Protein AF-A0A955HDQ2-F1 (afdb_monomer_lite)

Foldseek 3Di:
DDQWDWDWDDPDDVDIDTQATWAWLEKDWAWAQDPVLDIDIDIDTDTDGDRPDPDDDPDPRPPVVVVVNVVVVVVDDNQSSFFPPDDDDPDDDDPPPDPDDPVLSSVLNVVLVVLLVDDPLVNLVVVLVLVVLVPWPPWDADDPPDQLQFGIWTWHDDPPDDIAIETEHEEADPDEDELVVLVSQQVSDDDRHEAEYEYSAGYTSNNVCSQPPPPGRHYHYQYSSNVSVSCVVSVPDD

Secondary structure (DSSP, 8-state):
-PPP-EEEEEEETTEEEEEEEEEEEEEEEEEEE-TTS-EEEEEEEEEEEE---PPPP-S-THHHHHHHHHHHHHHS-GGGG-B--SS---SS----PPPPPHHHHHHHHHHHHHHTTS-HHHHHHHHHHHHHHTT-EEEEEPPSSSSTT--EEEEE--SSSPPEEEEEEEE--SSPBPHHHHHHHHHHPPTTEEEEEEESSPBBHHHHHHHT-TTS--EEEE-HHHHHHHHHHHT---

Structure (mmCIF, N/CA/C/O backbone):
data_AF-A0A955HDQ2-F1
#
_entry.id   AF-A0A955HDQ2-F1
#
loop_
_atom_site.group_PDB
_atom_site.id
_atom_site.type_symbol
_atom_site.label_atom_id
_atom_site.label_alt_id
_atom_site.label_comp_id
_atom_site.label_asym_id
_atom_site.label_entity_id
_atom_site.label_seq_id
_atom_site.pdbx_PDB_ins_code
_atom_site.Cartn_x
_atom_site.Cartn_y
_atom_site.Cartn_z
_atom_site.occupancy
_atom_site.B_iso_or_equiv
_atom_site.auth_seq_id
_atom_site.auth_comp_id
_atom_site.auth_asym_id
_atom_site.auth_atom_id
_atom_site.pdbx_PDB_model_num
ATOM 1 N N . LYS A 1 1 ? 27.353 6.265 -19.148 1.00 60.50 1 LYS A N 1
ATOM 2 C CA . LYS A 1 1 ? 26.266 6.429 -20.146 1.00 60.50 1 LYS A CA 1
ATOM 3 C C . LYS A 1 1 ? 25.105 5.557 -19.688 1.00 60.50 1 LYS A C 1
ATOM 5 O O . LYS A 1 1 ? 25.397 4.434 -19.292 1.00 60.50 1 LYS A O 1
ATOM 10 N N . PRO A 1 2 ? 23.861 6.061 -19.637 1.00 66.94 2 PRO A N 1
ATOM 11 C CA . PRO A 1 2 ? 22.721 5.228 -19.272 1.00 66.94 2 PRO A CA 1
ATOM 12 C C . PRO A 1 2 ? 22.580 4.107 -20.307 1.00 66.94 2 PRO A C 1
ATOM 14 O O . PRO A 1 2 ? 22.657 4.370 -21.507 1.00 66.94 2 PRO A O 1
ATOM 17 N N . VAL A 1 3 ? 22.447 2.865 -19.843 1.00 73.25 3 VAL A N 1
ATOM 18 C CA . VAL A 1 3 ? 22.248 1.705 -20.718 1.00 73.25 3 VAL A CA 1
ATOM 19 C C . VAL A 1 3 ? 20.741 1.527 -20.908 1.00 73.25 3 VAL A C 1
ATOM 21 O O . VAL A 1 3 ? 20.036 1.438 -19.900 1.00 73.25 3 VAL A O 1
ATOM 24 N N . PRO A 1 4 ? 20.224 1.502 -22.150 1.00 77.69 4 PRO A N 1
ATOM 25 C CA . PRO A 1 4 ? 18.815 1.219 -22.381 1.00 77.69 4 PRO A CA 1
ATOM 26 C C . PRO A 1 4 ? 18.468 -0.182 -21.892 1.00 77.69 4 PRO A C 1
ATOM 28 O O . PRO A 1 4 ? 19.108 -1.156 -22.284 1.00 77.69 4 PRO A O 1
ATOM 31 N N . ILE A 1 5 ? 17.417 -0.283 -21.083 1.00 86.25 5 ILE A N 1
ATOM 32 C CA . ILE A 1 5 ? 16.807 -1.561 -20.727 1.00 86.25 5 ILE A CA 1
ATOM 33 C C . ILE A 1 5 ? 15.507 -1.663 -21.523 1.00 86.25 5 ILE A C 1
ATOM 35 O O . ILE A 1 5 ? 14.644 -0.791 -21.435 1.00 86.25 5 ILE A O 1
ATOM 39 N N . LEU A 1 6 ? 15.387 -2.707 -22.339 1.00 86.94 6 LEU A N 1
ATOM 40 C CA . LEU A 1 6 ? 14.201 -2.977 -23.148 1.00 86.94 6 LEU A CA 1
ATOM 41 C C . LEU A 1 6 ? 13.325 -4.010 -22.445 1.00 86.94 6 LEU A C 1
ATOM 43 O O . LEU A 1 6 ? 13.815 -5.062 -22.033 1.00 86.94 6 LEU A O 1
ATOM 47 N N . GLY A 1 7 ? 12.033 -3.722 -22.334 1.00 90.12 7 GLY A N 1
ATOM 48 C CA . GLY A 1 7 ? 11.061 -4.641 -21.766 1.00 90.12 7 GLY A CA 1
ATOM 49 C C . GLY A 1 7 ? 10.424 -5.511 -22.841 1.00 90.12 7 GLY A C 1
ATOM 50 O O . GLY A 1 7 ? 9.952 -5.004 -23.863 1.00 90.12 7 GLY A O 1
ATOM 51 N N . PHE A 1 8 ? 10.338 -6.812 -22.571 1.00 91.94 8 PHE A N 1
ATOM 52 C CA . PHE A 1 8 ? 9.614 -7.768 -23.401 1.00 91.94 8 PHE A CA 1
ATOM 53 C C . PHE A 1 8 ? 8.740 -8.678 -22.538 1.00 91.94 8 PHE A C 1
ATOM 55 O O . PHE A 1 8 ? 9.196 -9.189 -21.516 1.00 91.94 8 PHE A O 1
ATOM 62 N N . LEU A 1 9 ? 7.503 -8.918 -22.971 1.00 92.12 9 LEU A N 1
ATOM 63 C CA . LEU A 1 9 ? 6.635 -9.955 -22.412 1.00 92.12 9 LEU A CA 1
ATOM 64 C C . LEU A 1 9 ? 6.623 -11.165 -23.342 1.00 92.12 9 LEU A C 1
ATOM 66 O O . LEU A 1 9 ? 6.505 -11.016 -24.556 1.00 92.12 9 LEU A O 1
ATOM 70 N N . LYS A 1 10 ? 6.742 -12.366 -22.775 1.00 93.25 10 LYS A N 1
ATOM 71 C CA . LYS A 1 10 ? 6.636 -13.617 -23.530 1.00 93.25 10 LYS A CA 1
ATOM 72 C C . LYS A 1 10 ? 5.160 -13.944 -23.758 1.00 93.25 10 LYS A C 1
ATOM 74 O O . LYS A 1 10 ? 4.440 -14.177 -22.794 1.00 93.25 10 LYS A O 1
ATOM 79 N N . GLU A 1 11 ? 4.734 -13.988 -25.016 1.00 93.81 11 GLU A N 1
ATOM 80 C CA . GLU A 1 11 ? 3.347 -14.309 -25.403 1.00 93.81 11 GLU A CA 1
ATOM 81 C C . GLU A 1 11 ? 3.198 -15.754 -25.901 1.00 93.81 11 GLU A C 1
ATOM 83 O O . GLU A 1 11 ? 2.101 -16.304 -25.913 1.00 93.81 11 GLU A O 1
ATOM 88 N N . GLY A 1 12 ? 4.307 -16.406 -26.255 1.00 90.31 12 GLY A N 1
ATOM 89 C CA . GLY A 1 12 ? 4.291 -17.773 -26.761 1.00 90.31 12 GLY A CA 1
ATOM 90 C C . GLY A 1 12 ? 5.683 -18.380 -26.887 1.00 90.31 12 GLY A C 1
ATOM 91 O O . GLY A 1 12 ? 6.673 -17.882 -26.337 1.00 90.31 12 GLY A O 1
ATOM 92 N N . VAL A 1 13 ? 5.775 -19.485 -27.625 1.00 92.81 13 VAL A N 1
ATOM 93 C CA . VAL A 1 13 ? 7.063 -20.094 -27.976 1.00 92.81 13 VAL A CA 1
ATOM 94 C C . VAL A 1 13 ? 7.782 -19.158 -28.944 1.00 92.81 13 VAL A C 1
ATOM 96 O O . VAL A 1 13 ? 7.290 -18.902 -30.037 1.00 92.81 13 VAL A O 1
ATOM 99 N N . ASN A 1 14 ? 8.933 -18.625 -28.530 1.00 91.19 14 ASN A N 1
ATOM 100 C CA . ASN A 1 14 ? 9.738 -17.664 -29.297 1.00 91.19 14 ASN A CA 1
ATOM 101 C C . ASN A 1 14 ? 8.991 -16.390 -29.744 1.00 91.19 14 ASN A C 1
ATOM 103 O O . ASN A 1 14 ? 9.443 -15.705 -30.657 1.00 91.19 14 ASN A O 1
ATOM 107 N N . GLN A 1 15 ? 7.876 -16.050 -29.094 1.00 92.69 15 GLN A N 1
ATOM 108 C CA . GLN A 1 15 ? 7.108 -14.837 -29.366 1.00 92.69 15 GLN A CA 1
ATOM 109 C C . GLN A 1 15 ? 7.212 -13.886 -28.179 1.00 92.69 15 GLN A C 1
ATOM 111 O O . GLN A 1 15 ? 6.886 -14.249 -27.044 1.00 92.69 15 GLN A O 1
ATOM 116 N N . TYR A 1 16 ? 7.676 -12.671 -28.464 1.00 92.25 16 TYR A N 1
ATOM 117 C CA . TYR A 1 16 ? 7.898 -11.628 -27.475 1.00 92.25 16 TYR A CA 1
ATOM 118 C C . TYR A 1 16 ? 7.278 -10.322 -27.948 1.00 92.25 16 TYR A C 1
ATOM 120 O O . TYR A 1 16 ? 7.556 -9.858 -29.054 1.00 92.25 16 TYR A O 1
ATOM 128 N N . LYS A 1 17 ? 6.484 -9.706 -27.080 1.00 90.75 17 LYS A N 1
ATOM 129 C CA . LYS A 1 17 ? 5.935 -8.375 -27.293 1.00 90.75 17 LYS A CA 1
ATOM 130 C C . LYS A 1 17 ? 6.823 -7.347 -26.623 1.00 90.75 17 LYS A C 1
ATOM 132 O O . LYS A 1 17 ? 7.047 -7.410 -25.415 1.00 90.75 17 LYS A O 1
ATOM 137 N N . PHE A 1 18 ? 7.312 -6.394 -27.407 1.00 89.75 18 PHE A N 1
ATOM 138 C CA . PHE A 1 18 ? 7.983 -5.222 -26.866 1.00 89.75 18 PHE A CA 1
ATOM 139 C C . PHE A 1 18 ? 6.977 -4.378 -26.078 1.00 89.75 18 PHE A C 1
ATOM 141 O O . PHE A 1 18 ? 5.918 -4.032 -26.601 1.00 89.75 18 PHE A O 1
ATOM 148 N N . ILE A 1 19 ? 7.303 -4.075 -24.823 1.00 90.50 19 ILE A N 1
ATOM 149 C CA . ILE A 1 19 ? 6.441 -3.278 -23.936 1.00 90.50 19 ILE A CA 1
ATOM 150 C C . ILE A 1 19 ? 6.958 -1.860 -23.704 1.00 90.50 19 ILE A C 1
ATOM 152 O O . ILE A 1 19 ? 6.215 -1.036 -23.184 1.00 90.50 19 ILE A O 1
ATOM 156 N N . GLY A 1 20 ? 8.200 -1.563 -24.091 1.00 88.56 20 GLY A N 1
ATOM 157 C CA . GLY A 1 20 ? 8.773 -0.229 -23.951 1.00 88.56 20 GLY A CA 1
ATOM 158 C C . GLY A 1 20 ? 10.177 -0.206 -23.357 1.00 88.56 20 GLY A C 1
ATOM 159 O O . GLY A 1 20 ? 10.811 -1.243 -23.136 1.00 88.56 20 GLY A O 1
ATOM 160 N N . PHE A 1 21 ? 10.660 1.004 -23.077 1.00 87.06 21 PHE A N 1
ATOM 161 C CA . PHE A 1 21 ? 11.879 1.221 -22.305 1.00 87.06 21 PHE A CA 1
ATOM 162 C C . PHE A 1 21 ? 11.578 1.088 -20.817 1.00 87.06 21 PHE A C 1
ATOM 164 O O . PHE A 1 21 ? 10.646 1.705 -20.303 1.00 87.06 21 PHE A O 1
ATOM 171 N N . LEU A 1 22 ? 12.401 0.305 -20.126 1.00 87.88 22 LEU A N 1
ATOM 172 C CA . LEU A 1 22 ? 12.365 0.168 -18.680 1.00 87.88 22 LEU A CA 1
ATOM 173 C C . LEU A 1 22 ? 13.312 1.203 -18.077 1.00 87.88 22 LEU A C 1
ATOM 175 O O . LEU A 1 22 ? 14.535 1.063 -18.130 1.00 87.88 22 LEU A O 1
ATOM 179 N N . PHE A 1 23 ? 12.748 2.257 -17.503 1.00 85.00 23 PHE A N 1
ATOM 180 C CA . PHE A 1 23 ? 13.516 3.217 -16.729 1.00 85.00 23 PHE A CA 1
ATOM 181 C C . PHE A 1 23 ? 13.595 2.723 -15.286 1.00 85.00 23 PHE A C 1
ATOM 183 O O . PHE A 1 23 ? 12.569 2.619 -14.616 1.00 85.00 23 PHE A O 1
ATOM 190 N N . LEU A 1 24 ? 14.797 2.392 -14.806 1.00 83.00 24 LEU A N 1
ATOM 191 C CA . LEU A 1 24 ? 14.989 1.956 -13.422 1.00 83.00 24 LEU A CA 1
ATOM 192 C C . LEU A 1 24 ? 14.637 3.110 -12.482 1.00 83.00 24 LEU A C 1
ATOM 194 O O . LEU A 1 24 ? 15.352 4.110 -12.443 1.00 83.00 24 LEU A O 1
ATOM 198 N N . LEU A 1 25 ? 13.550 2.957 -11.728 1.00 78.44 25 LEU A N 1
ATOM 199 C CA . LEU A 1 25 ? 13.189 3.905 -10.683 1.00 78.44 25 LEU A CA 1
ATOM 200 C C . LEU A 1 25 ? 14.089 3.681 -9.481 1.00 78.44 25 LEU A C 1
ATOM 202 O O . LEU A 1 25 ? 14.710 4.617 -9.000 1.00 78.44 25 LEU A O 1
ATOM 206 N N . ARG A 1 26 ? 14.192 2.436 -9.013 1.00 75.44 26 ARG A N 1
ATOM 207 C CA . ARG A 1 26 ? 14.940 2.096 -7.800 1.00 75.44 26 ARG A CA 1
ATOM 208 C C . ARG A 1 26 ? 15.274 0.624 -7.723 1.00 75.44 26 ARG A C 1
ATOM 210 O O . ARG A 1 26 ? 14.634 -0.213 -8.359 1.00 75.44 26 ARG A O 1
ATOM 217 N N . ASN A 1 27 ? 16.278 0.329 -6.913 1.00 79.00 27 ASN A N 1
ATOM 218 C CA . ASN A 1 27 ? 16.608 -1.019 -6.497 1.00 79.00 27 ASN A CA 1
ATOM 219 C C . ASN A 1 27 ? 16.907 -1.025 -5.003 1.00 79.00 27 ASN A C 1
ATOM 221 O O . ASN A 1 27 ? 17.441 -0.054 -4.469 1.00 79.00 27 ASN A O 1
ATOM 225 N N . TYR A 1 28 ? 16.524 -2.102 -4.343 1.00 73.19 28 TYR A N 1
ATOM 226 C CA . TYR A 1 28 ? 16.679 -2.267 -2.910 1.00 73.19 28 TYR A CA 1
ATOM 227 C C . TYR A 1 28 ? 16.751 -3.752 -2.593 1.00 73.19 28 TYR A C 1
ATOM 229 O O . TYR A 1 28 ? 16.289 -4.592 -3.371 1.00 73.19 28 TYR A O 1
ATOM 237 N N . GLN A 1 29 ? 17.377 -4.070 -1.468 1.00 73.38 29 GLN A N 1
ATOM 238 C CA . GLN A 1 29 ? 17.327 -5.426 -0.952 1.00 73.38 29 GLN A CA 1
ATOM 239 C C . GLN A 1 29 ? 15.999 -5.627 -0.231 1.00 73.38 29 GLN A C 1
ATOM 241 O O . GLN A 1 29 ? 15.493 -4.710 0.399 1.00 73.38 29 GLN A O 1
ATOM 246 N N . ASP A 1 30 ? 15.432 -6.814 -0.340 1.00 76.94 30 ASP A N 1
ATOM 247 C CA . ASP A 1 30 ? 14.301 -7.257 0.469 1.00 76.94 30 ASP A CA 1
ATOM 248 C C . ASP A 1 30 ? 14.541 -8.720 0.844 1.00 76.94 30 ASP A C 1
ATOM 250 O O . ASP A 1 30 ? 15.419 -9.383 0.277 1.00 76.94 30 ASP A O 1
ATOM 254 N N . TYR A 1 31 ? 13.786 -9.234 1.802 1.00 81.69 31 TYR A N 1
ATOM 255 C CA . TYR A 1 31 ? 13.817 -10.645 2.140 1.00 81.69 31 TYR A CA 1
ATOM 256 C C . TYR A 1 31 ? 12.639 -11.366 1.504 1.00 81.69 31 TYR A C 1
ATOM 258 O O . TYR A 1 31 ? 11.526 -10.859 1.462 1.00 81.69 31 TYR A O 1
ATOM 266 N N . GLN A 1 32 ? 12.885 -12.572 1.001 1.00 82.44 32 GLN A N 1
ATOM 267 C CA . GLN A 1 32 ? 11.838 -13.450 0.493 1.00 82.44 32 GLN A CA 1
ATOM 268 C C . GLN A 1 32 ? 12.067 -14.881 0.961 1.00 82.44 32 GLN A C 1
ATOM 270 O O . GLN A 1 32 ? 13.203 -15.318 1.161 1.00 82.44 32 GLN A O 1
ATOM 275 N N . LEU A 1 33 ? 10.968 -15.619 1.111 1.00 84.31 33 LEU A N 1
ATOM 276 C CA . LEU A 1 33 ? 11.006 -17.056 1.357 1.00 84.31 33 LEU A CA 1
ATOM 277 C C . LEU A 1 33 ? 11.223 -17.798 0.038 1.00 84.31 33 LEU A C 1
ATOM 279 O O . LEU A 1 33 ? 10.474 -17.602 -0.922 1.00 84.31 33 LEU A O 1
ATOM 283 N N . ASP A 1 34 ? 12.219 -18.678 0.001 1.00 85.06 34 ASP A N 1
ATOM 284 C CA . ASP A 1 34 ? 12.403 -19.595 -1.120 1.00 85.06 34 ASP A CA 1
ATOM 285 C C . ASP A 1 34 ? 11.354 -20.729 -1.123 1.00 85.06 34 ASP A C 1
ATOM 287 O O . ASP A 1 34 ? 10.488 -20.830 -0.248 1.00 85.06 34 ASP A O 1
ATOM 291 N N . ASN A 1 35 ? 11.427 -21.617 -2.120 1.00 84.25 35 ASN A N 1
ATOM 292 C CA . ASN A 1 35 ? 10.511 -22.759 -2.240 1.00 84.25 35 ASN A CA 1
ATOM 293 C 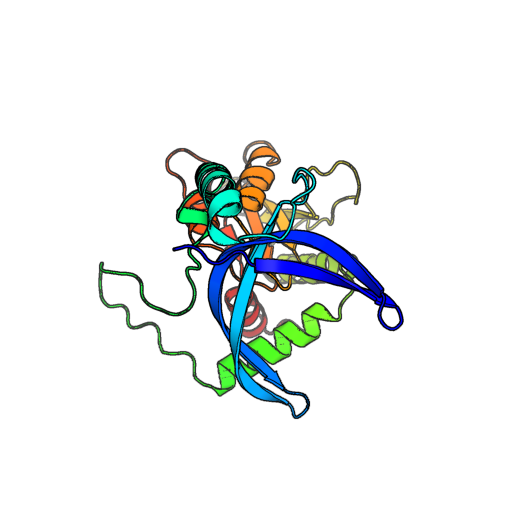C . ASN A 1 35 ? 10.594 -23.743 -1.057 1.00 84.25 35 ASN A C 1
ATOM 295 O O . ASN A 1 35 ? 9.699 -24.566 -0.895 1.00 84.25 35 ASN A O 1
ATOM 299 N N . GLN A 1 36 ? 11.658 -23.677 -0.254 1.00 85.88 36 GLN A N 1
ATOM 300 C CA . GLN A 1 36 ? 11.886 -24.510 0.926 1.00 85.88 36 GLN A CA 1
ATOM 301 C C . GLN A 1 36 ? 11.521 -23.774 2.230 1.00 85.88 36 GLN A C 1
ATOM 303 O O . GLN A 1 36 ? 11.600 -24.367 3.302 1.00 85.88 36 GLN A O 1
ATOM 308 N N . GLY A 1 37 ? 11.098 -22.505 2.156 1.00 81.31 37 GLY A N 1
ATOM 309 C CA . GLY A 1 37 ? 10.746 -21.686 3.317 1.00 81.31 37 GLY A CA 1
ATOM 310 C C . GLY A 1 37 ? 11.946 -21.068 4.043 1.00 81.31 37 GLY A C 1
ATOM 311 O O . GLY A 1 37 ? 11.796 -20.611 5.179 1.00 81.31 37 GLY A O 1
ATOM 312 N N . ASN A 1 38 ? 13.126 -21.048 3.418 1.00 84.94 38 ASN A N 1
ATOM 313 C CA . ASN A 1 38 ? 14.305 -20.377 3.959 1.00 84.94 38 ASN A CA 1
ATOM 314 C C . ASN A 1 38 ? 14.331 -18.909 3.530 1.00 84.94 38 ASN A C 1
ATOM 316 O O . ASN A 1 38 ? 13.952 -18.572 2.404 1.00 84.94 38 ASN A O 1
ATOM 320 N N . LEU A 1 39 ? 14.800 -18.043 4.429 1.00 81.94 39 LEU A N 1
ATOM 321 C CA . LEU A 1 39 ? 14.917 -16.615 4.173 1.00 81.94 39 LEU A CA 1
ATOM 322 C C . LEU A 1 39 ? 16.099 -16.346 3.234 1.00 81.94 39 LEU A C 1
ATOM 324 O O . LEU A 1 39 ? 17.206 -16.835 3.458 1.00 81.94 39 LEU A O 1
ATOM 328 N N . ARG A 1 40 ? 15.880 -15.558 2.181 1.00 82.81 40 ARG A N 1
ATOM 329 C CA . ARG A 1 40 ? 16.942 -15.103 1.277 1.00 82.81 40 ARG A CA 1
ATOM 330 C C . ARG A 1 40 ? 16.838 -13.608 1.047 1.00 82.81 40 ARG A C 1
ATOM 332 O O . ARG A 1 40 ? 15.754 -13.101 0.775 1.00 82.81 40 ARG A O 1
ATOM 339 N N . ALA A 1 41 ? 17.979 -12.926 1.098 1.00 80.50 41 ALA A N 1
ATOM 340 C CA . ALA A 1 41 ? 18.084 -11.559 0.614 1.00 80.50 41 ALA A CA 1
ATOM 341 C C . ALA A 1 41 ? 18.031 -11.565 -0.921 1.00 80.50 41 ALA A C 1
ATOM 343 O O . ALA A 1 41 ? 18.797 -12.275 -1.580 1.00 80.50 41 ALA A O 1
ATOM 344 N N . VAL A 1 42 ? 17.126 -10.777 -1.486 1.00 79.19 42 VAL A N 1
ATOM 345 C CA . VAL A 1 42 ? 16.935 -10.623 -2.928 1.00 79.19 42 VAL A CA 1
ATOM 346 C C . VAL A 1 42 ? 17.045 -9.156 -3.310 1.00 79.19 42 VAL A C 1
ATOM 348 O O . VAL A 1 42 ? 16.749 -8.272 -2.513 1.00 79.19 42 VAL A O 1
ATOM 351 N N . TRP A 1 43 ? 17.457 -8.891 -4.547 1.00 81.00 43 TRP A N 1
ATOM 352 C CA . TRP A 1 43 ? 17.379 -7.551 -5.115 1.00 81.00 43 TRP A CA 1
ATOM 353 C C . TRP A 1 43 ? 16.041 -7.372 -5.819 1.00 81.00 43 TRP A C 1
ATOM 355 O O . TRP A 1 43 ? 15.729 -8.095 -6.767 1.00 81.00 43 TRP A O 1
ATOM 365 N N . LEU A 1 44 ? 15.270 -6.389 -5.366 1.00 80.56 44 LEU A N 1
ATOM 366 C CA . LEU A 1 44 ? 14.084 -5.915 -6.057 1.00 80.56 44 LEU A CA 1
ATOM 367 C C . LEU A 1 44 ? 14.451 -4.720 -6.928 1.00 80.56 44 LEU A C 1
ATOM 369 O O . LEU A 1 44 ? 15.173 -3.821 -6.500 1.00 80.56 44 LEU A O 1
ATOM 373 N N . PHE A 1 45 ? 13.939 -4.724 -8.155 1.00 84.38 45 PHE A N 1
ATOM 374 C CA . PHE A 1 45 ? 14.095 -3.643 -9.119 1.00 84.38 45 PHE A CA 1
ATOM 375 C C . PHE A 1 45 ? 12.708 -3.184 -9.548 1.00 84.38 45 PHE A C 1
ATOM 377 O O . PHE A 1 45 ? 11.915 -3.984 -10.047 1.00 84.38 45 PHE A O 1
ATOM 384 N N . GLU A 1 46 ? 12.423 -1.900 -9.376 1.00 83.19 46 GLU A N 1
ATOM 385 C CA . GLU A 1 46 ? 11.183 -1.304 -9.858 1.00 83.19 46 GLU A CA 1
ATOM 386 C C . GLU A 1 46 ? 11.483 -0.395 -11.048 1.00 83.19 46 GLU A C 1
ATOM 388 O O . GLU A 1 46 ? 12.386 0.447 -11.006 1.00 83.19 46 GLU A O 1
ATOM 393 N N . PHE A 1 47 ? 10.716 -0.579 -12.120 1.00 86.38 47 PHE A N 1
ATOM 394 C CA . PHE A 1 47 ? 10.888 0.131 -13.380 1.00 86.38 47 PHE A CA 1
ATOM 395 C C . PHE A 1 47 ? 9.614 0.883 -13.751 1.00 86.38 47 PHE A C 1
ATOM 397 O O . PHE A 1 47 ? 8.518 0.334 -13.645 1.00 86.38 47 PHE A O 1
ATOM 404 N N . GLN A 1 48 ? 9.771 2.099 -14.269 1.00 84.12 48 GLN A N 1
ATOM 405 C CA . GLN A 1 48 ? 8.730 2.776 -15.031 1.00 84.12 48 GLN A CA 1
ATOM 406 C C . GLN A 1 48 ? 8.821 2.310 -16.483 1.00 84.12 48 GLN A C 1
ATOM 408 O O . GLN A 1 48 ? 9.897 2.350 -17.086 1.00 84.12 48 GLN A O 1
ATOM 413 N N . ILE A 1 49 ? 7.696 1.868 -17.044 1.00 88.19 49 ILE A N 1
ATOM 414 C CA . ILE A 1 49 ? 7.616 1.463 -18.448 1.00 88.19 49 ILE A CA 1
ATOM 415 C C . ILE A 1 49 ? 7.198 2.676 -19.276 1.00 88.19 49 ILE A C 1
ATOM 417 O O . ILE A 1 49 ? 6.125 3.235 -19.060 1.00 88.19 49 ILE A O 1
ATOM 421 N N . PHE A 1 50 ? 8.027 3.047 -20.246 1.00 85.56 50 PHE A N 1
ATOM 422 C CA . PHE A 1 50 ? 7.685 4.025 -21.275 1.00 85.56 50 PHE A CA 1
ATOM 423 C C . PHE A 1 50 ? 7.371 3.279 -22.571 1.00 85.56 50 PHE A C 1
ATOM 425 O O . PHE A 1 50 ? 8.288 2.801 -23.236 1.00 85.56 50 PHE A O 1
ATOM 432 N N . SER A 1 51 ? 6.086 3.122 -22.898 1.00 84.56 51 SER A N 1
ATOM 433 C CA . SER A 1 51 ? 5.630 2.371 -24.080 1.00 84.56 51 SER A CA 1
ATOM 434 C C . SER A 1 51 ? 5.515 3.225 -25.344 1.00 84.56 51 SER A C 1
ATOM 436 O O . SER A 1 51 ? 5.708 2.706 -26.442 1.00 84.56 51 SER A O 1
ATOM 438 N N . ASP A 1 52 ? 5.243 4.525 -25.201 1.00 81.94 52 ASP A N 1
ATOM 439 C CA . ASP A 1 52 ? 5.076 5.457 -26.323 1.00 81.94 52 ASP A CA 1
ATOM 440 C C . ASP A 1 52 ? 6.430 5.910 -26.872 1.00 81.94 52 ASP A C 1
ATOM 442 O O . ASP A 1 52 ? 6.948 6.981 -26.556 1.00 81.94 52 ASP A O 1
ATOM 446 N N . ILE A 1 53 ? 7.036 5.051 -27.691 1.00 74.12 53 ILE A N 1
ATOM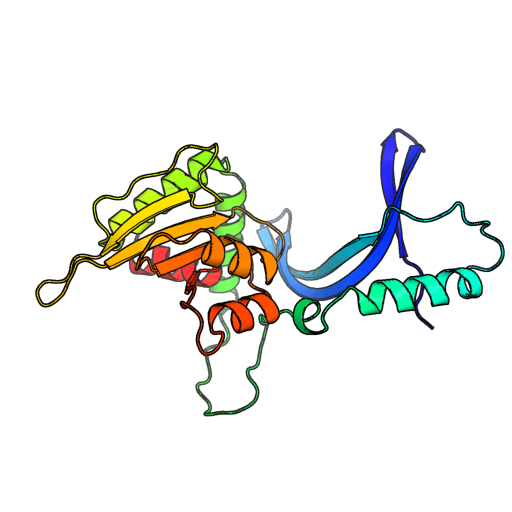 447 C CA . ILE A 1 53 ? 8.343 5.291 -28.302 1.00 74.12 53 ILE A CA 1
ATOM 448 C C . ILE A 1 53 ? 8.200 5.167 -29.822 1.00 74.12 53 ILE A C 1
ATOM 450 O O . ILE A 1 53 ? 7.612 4.194 -30.303 1.00 74.12 53 ILE A O 1
ATOM 454 N N . PRO A 1 54 ? 8.753 6.108 -30.609 1.00 72.81 54 PRO A N 1
ATOM 455 C CA . PRO A 1 54 ? 8.775 5.970 -32.059 1.00 72.81 54 PRO A CA 1
ATOM 456 C C . PRO A 1 54 ? 9.572 4.721 -32.480 1.00 72.81 54 PRO A C 1
ATOM 458 O O . PRO A 1 54 ? 10.486 4.309 -31.766 1.00 72.81 54 PRO A O 1
ATOM 461 N N . PRO A 1 55 ? 9.296 4.125 -33.654 1.00 75.38 55 PRO A N 1
ATOM 462 C CA . PRO A 1 55 ? 10.074 2.999 -34.160 1.00 75.38 55 PRO A CA 1
ATOM 463 C C . PRO A 1 55 ? 11.579 3.306 -34.181 1.00 75.38 55 PRO A C 1
ATOM 465 O O . PRO A 1 55 ? 12.027 4.242 -34.846 1.00 75.38 55 PRO A O 1
ATOM 468 N N . LEU A 1 56 ? 12.369 2.506 -33.463 1.00 71.56 56 LEU A N 1
ATOM 469 C CA . LEU A 1 56 ? 13.817 2.676 -33.371 1.00 71.56 56 LEU A CA 1
ATOM 470 C C . LEU A 1 56 ? 14.536 1.700 -34.295 1.00 71.56 56 LEU A C 1
ATOM 472 O O . LEU A 1 56 ? 14.338 0.488 -34.221 1.00 71.56 56 LEU A O 1
ATOM 476 N N . LYS A 1 57 ? 15.439 2.218 -35.131 1.00 71.75 57 LYS A N 1
ATOM 477 C CA . LYS A 1 57 ? 16.398 1.377 -35.850 1.00 71.75 57 LYS A CA 1
ATOM 478 C C . LYS A 1 57 ? 17.534 1.004 -34.905 1.00 71.75 57 LYS A C 1
ATOM 480 O O . LYS A 1 57 ? 18.292 1.864 -34.459 1.00 71.75 57 LYS A O 1
ATOM 485 N N . ILE A 1 58 ? 17.661 -0.288 -34.625 1.00 66.38 58 ILE A N 1
ATOM 486 C CA . ILE A 1 58 ? 18.732 -0.840 -33.797 1.00 66.38 58 ILE A CA 1
ATOM 487 C C . ILE A 1 58 ? 20.018 -0.887 -34.638 1.00 66.38 58 ILE A C 1
ATOM 489 O O . ILE A 1 58 ? 20.343 -1.900 -35.244 1.00 66.38 58 ILE A O 1
ATOM 493 N N . GLY A 1 59 ? 20.697 0.257 -34.753 1.00 67.69 59 GLY A N 1
ATOM 494 C CA . GLY A 1 59 ? 22.015 0.380 -35.390 1.00 67.69 59 GLY A CA 1
ATOM 495 C C . GLY A 1 59 ? 23.107 0.649 -34.357 1.00 67.69 59 GLY A C 1
ATOM 496 O O . GLY A 1 59 ? 24.000 -0.165 -34.172 1.00 67.69 59 GLY A O 1
ATOM 497 N N . ASN A 1 60 ? 22.977 1.757 -33.619 1.00 62.03 60 ASN A N 1
ATOM 498 C CA . ASN A 1 60 ? 23.831 2.119 -32.486 1.00 62.03 60 ASN A CA 1
ATOM 499 C C . ASN A 1 60 ? 22.938 2.498 -31.296 1.00 62.03 60 ASN A C 1
ATOM 501 O O . ASN A 1 60 ? 22.287 3.534 -31.330 1.00 62.03 60 ASN A O 1
ATOM 505 N N . PHE A 1 61 ? 22.894 1.680 -30.240 1.00 60.81 61 PHE A N 1
ATOM 506 C CA . PHE A 1 61 ? 21.974 1.861 -29.099 1.00 60.81 61 PHE A CA 1
ATOM 507 C C . PHE A 1 61 ? 22.193 3.141 -28.275 1.00 60.81 61 PHE A C 1
ATOM 509 O O . PHE A 1 61 ? 21.271 3.607 -27.608 1.00 60.81 61 PHE A O 1
ATOM 516 N N . ASN A 1 62 ? 23.401 3.707 -28.299 1.00 61.59 62 ASN A N 1
ATOM 517 C CA . ASN A 1 62 ? 23.774 4.798 -27.396 1.00 61.59 62 ASN A CA 1
ATOM 518 C C . ASN A 1 62 ? 23.239 6.174 -27.819 1.00 61.59 62 ASN A C 1
ATOM 520 O O . ASN A 1 62 ? 22.887 6.969 -26.951 1.00 61.59 62 ASN A O 1
ATOM 524 N N . ASP A 1 63 ? 23.173 6.456 -29.120 1.00 64.94 63 ASP A N 1
ATOM 525 C CA . ASP A 1 63 ? 22.767 7.774 -29.628 1.00 64.94 63 ASP A CA 1
ATOM 526 C C . ASP A 1 63 ? 21.259 8.050 -29.529 1.00 64.94 63 ASP A C 1
ATOM 528 O O . ASP A 1 63 ? 20.896 9.121 -29.042 1.00 64.94 63 ASP A O 1
ATOM 532 N N . PRO A 1 64 ? 20.353 7.129 -29.916 1.00 68.56 64 PRO A N 1
ATOM 533 C CA . PRO A 1 64 ? 18.926 7.411 -29.866 1.00 68.56 64 PRO A CA 1
ATOM 534 C C . PRO A 1 64 ? 18.378 7.371 -28.440 1.00 68.56 64 PRO A C 1
ATOM 536 O O . PRO A 1 64 ? 17.414 8.067 -28.159 1.00 68.56 64 PRO A O 1
ATOM 539 N N . PHE A 1 65 ? 18.975 6.603 -27.521 1.00 74.12 65 PHE A N 1
ATOM 540 C CA . PHE A 1 65 ? 18.432 6.456 -26.168 1.00 74.12 65 PHE A CA 1
ATOM 541 C C . PHE A 1 65 ? 18.701 7.660 -25.263 1.00 74.12 65 PHE A C 1
ATOM 543 O O . PHE A 1 65 ? 17.875 7.980 -24.414 1.00 74.12 65 PHE A O 1
ATOM 550 N N . LEU A 1 66 ? 19.840 8.339 -25.417 1.00 77.25 66 LEU A N 1
ATOM 551 C CA . LEU A 1 66 ? 20.238 9.407 -24.498 1.00 77.25 66 LEU A CA 1
ATOM 552 C C . LEU A 1 66 ? 19.237 10.587 -24.447 1.00 77.25 66 LEU A C 1
ATOM 554 O O . LEU A 1 66 ? 18.930 11.038 -23.340 1.00 77.25 66 LEU A O 1
ATOM 558 N N . PRO A 1 67 ? 18.678 11.071 -25.576 1.00 79.81 67 PRO A N 1
ATOM 559 C CA . PRO A 1 67 ? 17.607 12.067 -25.561 1.00 79.81 67 PRO A CA 1
ATOM 560 C C . PRO A 1 67 ? 16.349 11.587 -24.828 1.00 79.81 67 PRO A C 1
ATOM 562 O O . PRO A 1 67 ? 15.857 12.303 -23.956 1.00 79.81 67 PRO A O 1
ATOM 565 N N . PHE A 1 68 ? 15.878 10.366 -25.113 1.00 78.12 68 PHE A N 1
ATOM 566 C CA . PHE A 1 68 ? 14.709 9.787 -24.440 1.00 78.12 68 PHE A CA 1
ATOM 567 C C . PHE A 1 68 ? 14.950 9.626 -22.941 1.00 78.12 68 PHE A C 1
ATOM 569 O O . PHE A 1 68 ? 14.125 10.040 -22.140 1.00 78.12 68 PHE A O 1
ATOM 576 N N . TYR A 1 69 ? 16.119 9.123 -22.542 1.00 78.88 69 TYR A N 1
ATOM 577 C CA . TYR A 1 69 ? 16.493 8.994 -21.137 1.00 78.88 69 TYR A CA 1
ATOM 578 C C . TYR A 1 69 ? 16.433 10.337 -20.399 1.00 78.88 69 TYR A C 1
ATOM 580 O O . TYR A 1 69 ? 15.909 10.414 -19.290 1.00 78.88 69 TYR A O 1
ATOM 588 N N . ASN A 1 70 ? 16.944 11.411 -21.009 1.00 81.00 70 ASN A N 1
ATOM 589 C CA . ASN A 1 70 ? 16.898 12.745 -20.412 1.00 81.00 70 ASN A CA 1
ATOM 590 C C . ASN A 1 70 ? 15.475 13.312 -20.343 1.00 81.00 70 ASN A C 1
ATOM 592 O O . ASN A 1 70 ? 15.173 14.043 -19.403 1.00 81.00 70 ASN A O 1
ATOM 596 N N . GLN A 1 71 ? 14.618 12.993 -21.315 1.00 82.19 71 GLN A N 1
ATOM 597 C CA . GLN A 1 71 ? 13.199 13.339 -21.275 1.00 82.19 71 GLN A CA 1
ATOM 598 C C . GLN A 1 71 ? 12.491 12.588 -20.142 1.00 82.19 71 GLN A C 1
ATOM 600 O O . GLN A 1 71 ? 11.946 13.229 -19.250 1.00 82.19 71 GLN A O 1
ATOM 605 N N . PHE A 1 72 ? 12.597 11.258 -20.109 1.00 80.00 72 PHE A N 1
ATOM 606 C CA . PHE A 1 72 ? 12.002 10.410 -19.073 1.00 80.00 72 PHE A CA 1
ATOM 607 C C . PHE A 1 72 ? 12.455 10.820 -17.671 1.00 80.00 72 PHE A C 1
ATOM 609 O O . PHE A 1 72 ? 11.653 10.905 -16.748 1.00 80.00 72 PHE A O 1
ATOM 616 N N . LYS A 1 73 ? 13.738 11.168 -17.511 1.00 78.00 73 LYS A N 1
ATOM 617 C CA . LYS A 1 73 ? 14.277 11.647 -16.234 1.00 78.00 73 LYS A CA 1
ATOM 618 C C . LYS A 1 73 ? 13.616 12.944 -15.748 1.00 78.00 73 LYS A C 1
ATOM 620 O O . LYS A 1 73 ? 13.559 13.150 -14.543 1.00 78.00 73 LYS A O 1
ATOM 625 N N . LYS A 1 74 ? 13.142 13.824 -16.638 1.00 79.31 74 LYS A N 1
ATOM 626 C CA . LYS A 1 74 ? 12.424 15.051 -16.239 1.00 79.31 74 LYS A CA 1
ATOM 627 C C . LYS A 1 74 ? 11.009 14.768 -15.738 1.00 79.31 74 LYS A C 1
ATOM 629 O O . LYS A 1 74 ? 10.480 15.566 -14.976 1.00 79.31 74 LYS A O 1
ATOM 634 N N . GLU A 1 75 ? 10.415 13.661 -16.168 1.00 73.88 75 GLU A N 1
ATOM 635 C CA . GLU A 1 75 ? 9.074 13.238 -15.755 1.00 73.88 75 GLU A CA 1
ATOM 636 C C . GLU A 1 75 ? 9.085 12.524 -14.391 1.00 73.88 75 GLU A C 1
ATOM 638 O O . GLU A 1 75 ? 8.041 12.382 -13.762 1.00 73.88 75 GLU A O 1
ATOM 643 N N . ILE A 1 76 ? 10.264 12.109 -13.908 1.00 70.12 76 ILE A N 1
ATOM 644 C CA . ILE A 1 76 ? 10.436 11.373 -12.651 1.00 70.12 76 ILE A CA 1
ATOM 645 C C . ILE A 1 76 ? 10.958 12.314 -11.565 1.00 70.12 76 ILE A C 1
ATOM 647 O O . ILE A 1 76 ? 12.035 12.902 -11.694 1.00 70.12 76 ILE A O 1
ATOM 651 N N . LEU A 1 77 ? 10.229 12.416 -10.453 1.00 67.06 77 LEU A N 1
ATOM 652 C CA . LEU A 1 77 ? 10.703 13.158 -9.290 1.00 67.06 77 LEU A CA 1
ATOM 653 C C . LEU A 1 77 ? 11.806 12.349 -8.575 1.00 67.06 77 LEU A C 1
ATOM 655 O O . LEU A 1 77 ? 11.636 11.147 -8.365 1.00 67.06 77 LEU A O 1
ATOM 659 N N . PRO A 1 78 ? 12.931 12.965 -8.155 1.00 64.69 78 PRO A N 1
ATOM 660 C CA . PRO A 1 78 ? 14.019 12.254 -7.468 1.00 64.69 78 PRO A CA 1
ATOM 661 C C . PRO A 1 78 ? 13.594 11.519 -6.191 1.00 64.69 78 PRO A C 1
ATOM 663 O O . PRO A 1 78 ? 14.234 10.565 -5.780 1.00 64.69 78 PRO A O 1
ATOM 666 N N . GLU A 1 79 ? 12.519 11.955 -5.553 1.00 61.47 79 GLU A N 1
ATOM 667 C CA . GLU A 1 79 ? 11.936 11.326 -4.367 1.00 61.47 79 GLU A CA 1
ATOM 668 C C . GLU A 1 79 ? 11.222 9.999 -4.668 1.00 61.47 79 GLU A C 1
ATOM 670 O O . GLU A 1 79 ? 11.177 9.122 -3.806 1.00 61.47 79 GLU A O 1
ATOM 675 N N . ASP A 1 80 ? 10.728 9.804 -5.895 1.00 60.53 80 ASP A N 1
ATOM 676 C CA . ASP A 1 80 ? 10.092 8.552 -6.323 1.00 60.53 80 ASP A CA 1
ATOM 677 C C . ASP A 1 80 ? 11.119 7.438 -6.594 1.00 60.53 80 ASP A C 1
ATOM 679 O O . ASP A 1 80 ? 10.755 6.275 -6.763 1.00 60.53 80 ASP A O 1
ATOM 683 N N . THR A 1 81 ? 12.417 7.749 -6.591 1.00 61.38 81 THR A N 1
ATOM 684 C CA . THR A 1 81 ? 13.503 6.773 -6.789 1.00 61.38 81 THR A CA 1
ATOM 685 C C . THR A 1 81 ? 14.105 6.263 -5.478 1.00 61.38 81 THR A C 1
ATOM 687 O O . THR A 1 81 ? 15.008 5.427 -5.495 1.00 61.38 81 THR A O 1
ATOM 690 N N . ILE A 1 82 ? 13.601 6.721 -4.328 1.00 61.06 82 ILE A N 1
ATOM 691 C CA . ILE A 1 82 ? 14.128 6.360 -3.009 1.00 61.06 82 ILE A CA 1
ATOM 692 C C . ILE A 1 82 ? 13.082 5.548 -2.241 1.00 61.06 82 ILE A C 1
ATOM 694 O O . ILE A 1 82 ? 11.907 5.915 -2.149 1.00 61.06 82 ILE A O 1
ATOM 698 N N . ILE A 1 83 ? 13.521 4.419 -1.688 1.00 56.22 83 ILE A N 1
ATOM 699 C CA . ILE A 1 83 ? 12.742 3.622 -0.740 1.00 56.22 83 ILE A CA 1
ATOM 700 C C . ILE A 1 83 ? 13.323 3.854 0.639 1.00 56.22 83 ILE A C 1
ATOM 702 O O . ILE A 1 83 ? 14.507 3.601 0.858 1.00 56.22 83 ILE A O 1
ATOM 706 N N . ASP A 1 84 ? 12.488 4.299 1.574 1.00 59.44 84 ASP A N 1
ATOM 707 C CA . ASP A 1 84 ? 12.877 4.369 2.977 1.00 59.44 84 ASP A CA 1
ATOM 708 C C . ASP A 1 84 ? 12.483 3.065 3.671 1.00 59.44 84 ASP A C 1
ATOM 710 O O . ASP A 1 84 ? 11.482 2.971 4.374 1.00 59.44 84 ASP A O 1
ATOM 714 N N . SER A 1 85 ? 13.211 1.992 3.377 1.00 53.09 85 SER A N 1
ATOM 715 C CA . SER A 1 85 ? 13.187 0.784 4.206 1.00 53.09 85 SER A CA 1
ATOM 716 C C . SER A 1 85 ? 14.323 -0.155 3.825 1.00 53.09 85 SER A C 1
ATOM 718 O O . SER A 1 85 ? 14.163 -1.053 3.012 1.00 53.09 85 SER A O 1
ATOM 720 N N . LEU A 1 86 ? 15.489 0.111 4.423 1.00 37.03 86 LEU A N 1
ATOM 721 C CA . LEU A 1 86 ? 16.350 -0.838 5.153 1.00 37.03 86 LEU A CA 1
ATOM 722 C C . LEU A 1 86 ? 17.570 -0.065 5.710 1.00 37.03 86 LEU A C 1
ATOM 724 O O . LEU A 1 86 ? 18.706 -0.312 5.331 1.00 37.03 86 LEU A O 1
ATOM 728 N N . PHE A 1 87 ? 17.297 0.859 6.646 1.00 36.00 87 PHE A N 1
ATOM 729 C CA . PHE A 1 87 ? 18.240 1.611 7.506 1.00 36.00 87 PHE A CA 1
ATOM 730 C C . PHE A 1 87 ? 19.273 2.554 6.823 1.00 36.00 87 PHE A C 1
ATOM 732 O O . PHE A 1 87 ? 19.840 2.206 5.794 1.00 36.00 87 PHE A O 1
ATOM 739 N N . PRO A 1 88 ? 19.682 3.693 7.436 1.00 37.91 88 PRO A N 1
ATOM 740 C CA . PRO A 1 88 ? 19.134 4.413 8.587 1.00 37.91 88 PRO A CA 1
ATOM 741 C C . PRO A 1 88 ? 18.662 5.845 8.249 1.00 37.91 88 PRO A C 1
ATOM 743 O O . PRO A 1 88 ? 19.218 6.531 7.386 1.00 37.91 88 PRO A O 1
ATOM 746 N N . LYS A 1 89 ? 17.724 6.341 9.070 1.00 40.62 89 LYS A N 1
ATOM 747 C CA . LYS A 1 89 ? 17.529 7.775 9.326 1.00 40.62 89 LYS A CA 1
ATOM 748 C C . LYS A 1 89 ? 18.893 8.438 9.536 1.00 40.62 89 LYS A C 1
ATOM 750 O O . LYS A 1 89 ? 19.639 8.041 10.433 1.00 40.62 89 LYS A O 1
ATOM 755 N N . LYS A 1 90 ? 19.223 9.479 8.771 1.00 31.00 90 LYS A N 1
ATOM 756 C CA . LYS A 1 90 ? 20.348 10.347 9.133 1.00 31.00 90 LYS A CA 1
ATOM 757 C C . LYS A 1 90 ? 19.876 11.455 10.076 1.00 31.00 90 LYS A C 1
ATOM 759 O O . LYS A 1 90 ? 19.240 12.405 9.648 1.00 31.00 90 LYS A O 1
ATOM 764 N N . LYS A 1 91 ? 20.298 11.281 11.336 1.00 35.47 91 LYS A N 1
ATOM 765 C CA . LYS A 1 91 ? 20.545 12.255 12.415 1.00 35.47 91 LYS A CA 1
ATOM 766 C C . LYS A 1 91 ? 19.392 13.175 12.838 1.00 35.47 91 LYS A C 1
ATOM 768 O O . LYS A 1 91 ? 19.336 14.325 12.425 1.00 35.47 91 LYS A O 1
ATOM 773 N N . GLN A 1 92 ? 18.631 12.703 13.821 1.00 30.80 92 GLN A N 1
ATOM 774 C CA . GLN A 1 92 ? 18.505 13.362 15.127 1.00 30.80 92 GLN A CA 1
ATOM 775 C C . GLN A 1 92 ? 18.137 12.274 16.147 1.00 30.80 92 GLN A C 1
ATOM 777 O O . GLN A 1 92 ? 17.160 11.558 15.959 1.00 30.80 92 GLN A O 1
ATOM 782 N N . ASP A 1 93 ? 19.025 12.120 17.126 1.00 32.75 93 ASP A N 1
ATOM 783 C CA . ASP A 1 93 ? 19.000 11.239 18.296 1.00 32.75 93 ASP A CA 1
ATOM 784 C C . ASP A 1 93 ? 18.952 9.718 18.053 1.00 32.75 93 ASP A C 1
ATOM 786 O O . ASP A 1 93 ? 18.040 9.141 17.461 1.00 32.75 93 ASP A O 1
ATOM 790 N N . GLU A 1 94 ? 20.013 9.057 18.520 1.00 34.25 94 GLU A N 1
ATOM 791 C CA . GLU A 1 94 ? 20.206 7.610 18.526 1.00 34.25 94 GLU A CA 1
ATOM 792 C C . GLU A 1 94 ? 19.138 6.919 19.384 1.00 34.25 94 GLU A C 1
ATOM 794 O O . GLU A 1 94 ? 19.349 6.595 20.548 1.00 34.25 94 GLU A O 1
ATOM 799 N N . ILE A 1 95 ? 17.990 6.624 18.782 1.00 30.52 95 ILE A N 1
ATOM 800 C CA . ILE A 1 95 ? 17.186 5.474 19.182 1.00 30.52 95 ILE A CA 1
ATOM 801 C C . ILE A 1 95 ? 17.630 4.341 18.264 1.00 30.52 95 ILE A C 1
ATOM 803 O O . ILE A 1 95 ? 17.250 4.281 17.092 1.00 30.52 95 ILE A O 1
ATOM 807 N N . ILE A 1 96 ? 18.497 3.469 18.780 1.00 33.69 96 ILE A N 1
ATOM 808 C CA . ILE A 1 96 ? 18.844 2.200 18.141 1.00 33.69 96 ILE A CA 1
ATOM 809 C C . ILE A 1 96 ? 17.543 1.394 18.081 1.00 33.69 96 ILE A C 1
ATOM 811 O O . ILE A 1 96 ? 17.195 0.705 19.036 1.00 33.69 96 ILE A O 1
ATOM 815 N N . LEU A 1 97 ? 16.781 1.503 16.985 1.00 37.62 97 LEU A N 1
ATOM 816 C CA . LEU A 1 97 ? 15.742 0.514 16.714 1.00 37.62 97 LEU A CA 1
ATOM 817 C C . LEU A 1 97 ? 16.458 -0.841 16.665 1.00 37.62 97 LEU A C 1
ATOM 819 O O . LEU A 1 97 ? 17.435 -0.959 15.914 1.00 37.62 97 LEU A O 1
ATOM 823 N N . PRO A 1 98 ? 16.023 -1.843 17.448 1.00 43.88 98 PRO A N 1
ATOM 824 C CA . PRO A 1 98 ? 16.641 -3.153 17.398 1.00 43.88 98 PRO A CA 1
ATOM 825 C C . PRO A 1 98 ? 16.616 -3.626 15.945 1.00 43.88 98 PRO A C 1
ATOM 827 O O . PRO A 1 98 ? 15.582 -3.553 15.272 1.00 43.88 98 PRO A O 1
ATOM 830 N N . LYS A 1 99 ? 17.775 -4.059 15.435 1.00 62.28 99 LYS A N 1
ATOM 831 C CA . LYS A 1 99 ? 17.806 -4.854 14.207 1.00 62.28 99 LYS A CA 1
ATOM 832 C C . LYS A 1 99 ? 16.833 -6.002 14.443 1.00 62.28 99 LYS A C 1
ATOM 834 O O . LYS A 1 99 ? 17.026 -6.759 15.390 1.00 62.28 99 LYS A O 1
ATOM 839 N N . LEU A 1 100 ? 15.773 -6.055 13.641 1.00 72.44 100 LEU A N 1
ATOM 840 C CA . LEU A 1 100 ? 14.806 -7.141 13.698 1.00 72.44 100 LEU A CA 1
ATOM 841 C C . LEU A 1 100 ? 15.578 -8.456 13.564 1.00 72.44 100 LEU A C 1
ATOM 843 O O . LEU A 1 100 ? 16.420 -8.570 12.668 1.00 72.44 100 LEU A O 1
ATOM 847 N N . ASP A 1 101 ? 15.342 -9.399 14.470 1.00 85.06 101 ASP A N 1
ATOM 848 C CA . ASP A 1 101 ? 15.981 -10.706 14.376 1.00 85.06 101 ASP A CA 1
ATOM 849 C C . ASP A 1 101 ? 15.462 -11.479 13.152 1.00 85.06 101 ASP A C 1
ATOM 851 O O . ASP A 1 101 ? 14.415 -11.179 12.568 1.00 85.06 101 ASP A O 1
ATOM 855 N N . GLU A 1 102 ? 16.246 -12.463 12.721 1.00 82.50 102 GLU A N 1
ATOM 856 C CA . GLU A 1 102 ? 15.951 -13.254 11.526 1.00 82.50 102 GLU A CA 1
ATOM 857 C C . GLU A 1 102 ? 14.605 -13.991 11.637 1.00 82.50 102 GLU A C 1
ATOM 859 O O . GLU A 1 102 ? 13.882 -14.132 10.649 1.00 82.50 102 GLU A O 1
ATOM 864 N N . GLU A 1 103 ? 14.230 -14.402 12.850 1.00 87.12 103 GLU A N 1
ATOM 865 C CA . GLU A 1 103 ? 12.965 -15.076 13.141 1.00 87.12 103 GLU A CA 1
ATOM 866 C C . GLU A 1 103 ? 11.755 -14.152 12.941 1.00 87.12 103 GLU A C 1
ATOM 868 O O . GLU A 1 103 ? 10.759 -14.544 12.321 1.00 87.12 103 GLU A O 1
ATOM 873 N N . THR A 1 104 ? 11.851 -12.899 13.381 1.00 88.00 104 THR A N 1
ATOM 874 C CA . THR A 1 104 ? 10.811 -11.890 13.172 1.00 88.00 104 THR A CA 1
ATOM 875 C C . THR A 1 104 ? 10.680 -11.556 11.691 1.00 88.00 104 THR A C 1
ATOM 877 O O . THR A 1 104 ? 9.563 -11.498 11.179 1.00 88.00 104 THR A O 1
ATOM 880 N N . ILE A 1 105 ? 11.795 -11.408 10.964 1.00 86.88 105 ILE A N 1
ATOM 881 C CA . ILE A 1 105 ? 11.757 -11.177 9.509 1.00 86.88 105 ILE A CA 1
ATOM 882 C C . ILE A 1 105 ? 11.071 -12.354 8.804 1.00 86.88 105 ILE A C 1
ATOM 884 O O . ILE A 1 105 ? 10.191 -12.152 7.965 1.00 86.88 105 ILE A O 1
ATOM 888 N N . LYS A 1 106 ? 11.414 -13.591 9.180 1.00 88.88 106 LYS A N 1
ATOM 889 C CA . LYS A 1 106 ? 10.774 -14.796 8.641 1.00 88.88 106 LYS A CA 1
ATOM 890 C C . LYS A 1 106 ? 9.271 -14.829 8.930 1.00 88.88 106 LYS A C 1
ATOM 892 O O . LYS A 1 106 ? 8.492 -15.223 8.059 1.00 88.88 106 LYS A O 1
ATOM 897 N N . SER A 1 107 ? 8.858 -14.397 10.118 1.00 92.19 107 SER A N 1
ATOM 898 C CA . SER A 1 107 ? 7.448 -14.332 10.520 1.00 92.19 107 SER A CA 1
ATOM 899 C C . SER A 1 107 ? 6.673 -13.281 9.722 1.00 92.19 107 SER A C 1
ATOM 901 O O . SER A 1 107 ? 5.599 -13.584 9.202 1.00 92.19 107 SER A O 1
ATOM 903 N N . ILE A 1 108 ? 7.251 -12.090 9.529 1.00 91.56 108 ILE A N 1
ATOM 904 C CA . ILE A 1 108 ? 6.682 -11.027 8.687 1.00 91.56 108 ILE A CA 1
ATOM 905 C C . ILE A 1 108 ? 6.507 -11.512 7.246 1.00 91.56 108 ILE A C 1
ATOM 907 O O . ILE A 1 108 ? 5.427 -11.367 6.677 1.00 91.56 108 ILE A O 1
ATOM 911 N N . GLU A 1 109 ? 7.533 -12.131 6.658 1.00 89.88 109 GLU A N 1
ATOM 912 C CA . GLU A 1 109 ? 7.460 -12.622 5.277 1.00 89.88 109 GLU A CA 1
ATOM 913 C C . GLU A 1 109 ? 6.480 -13.794 5.122 1.00 89.88 109 GLU A C 1
ATOM 915 O O . GLU A 1 109 ? 5.778 -13.896 4.113 1.00 89.88 109 GLU A O 1
ATOM 920 N N . THR A 1 110 ? 6.360 -14.653 6.138 1.00 91.94 110 THR A N 1
ATOM 921 C CA . THR A 1 110 ? 5.345 -15.719 6.165 1.00 91.94 110 THR A CA 1
ATOM 922 C C . THR A 1 110 ? 3.939 -15.128 6.195 1.00 91.94 110 THR A C 1
ATOM 924 O O . THR A 1 110 ? 3.084 -15.522 5.399 1.00 91.94 110 THR A O 1
ATOM 927 N N . LEU A 1 111 ? 3.708 -14.137 7.060 1.00 92.94 111 LEU A N 1
ATOM 928 C CA . LEU A 1 111 ? 2.436 -13.430 7.139 1.00 92.94 111 LEU A CA 1
ATOM 929 C C . LEU A 1 111 ? 2.104 -12.738 5.810 1.00 92.94 111 LEU A C 1
ATOM 931 O O . LEU A 1 111 ? 1.023 -12.946 5.265 1.00 92.94 111 LEU A O 1
ATOM 935 N N . LYS A 1 112 ? 3.045 -11.977 5.247 1.00 93.44 112 LYS A N 1
ATOM 936 C CA . LYS A 1 112 ? 2.907 -11.299 3.949 1.00 93.44 112 LYS A CA 1
ATOM 937 C C . LYS A 1 112 ? 2.525 -12.284 2.850 1.00 93.44 112 LYS A C 1
ATOM 939 O O . LYS A 1 112 ? 1.586 -12.032 2.098 1.00 93.44 112 LYS A O 1
ATOM 944 N N . LYS A 1 113 ? 3.206 -13.433 2.774 1.00 91.31 113 LYS A N 1
ATOM 945 C CA . LYS A 1 113 ? 2.891 -14.493 1.807 1.00 91.31 113 LYS A CA 1
ATOM 946 C C . LYS A 1 113 ? 1.451 -14.982 1.956 1.00 91.31 113 LYS A C 1
ATOM 948 O O . LYS A 1 113 ? 0.780 -15.120 0.937 1.00 91.31 113 LYS A O 1
ATOM 953 N N . ASN A 1 114 ? 0.982 -15.198 3.184 1.00 92.62 114 ASN A N 1
ATOM 954 C CA . ASN A 1 114 ? -0.387 -15.638 3.460 1.00 92.62 114 ASN A CA 1
ATOM 955 C C . ASN A 1 114 ? -1.417 -14.557 3.104 1.00 92.62 114 ASN A C 1
ATOM 957 O O . ASN A 1 114 ? -2.368 -14.837 2.388 1.00 92.62 114 ASN A O 1
ATOM 961 N N . LEU A 1 115 ? -1.207 -13.301 3.503 1.00 94.19 115 LEU A N 1
ATOM 962 C CA . LEU A 1 115 ? -2.119 -12.203 3.152 1.00 94.19 115 LEU A CA 1
ATOM 963 C C . LEU A 1 115 ? -2.220 -11.999 1.632 1.00 94.19 115 LEU A C 1
ATOM 965 O O . LEU A 1 115 ? -3.278 -11.664 1.103 1.00 94.19 115 LEU A O 1
ATOM 969 N N . LEU A 1 116 ? -1.133 -12.248 0.897 1.00 93.50 116 LEU A N 1
ATOM 970 C CA . LEU A 1 116 ? -1.114 -12.164 -0.561 1.00 93.50 116 LEU A CA 1
ATOM 971 C C . LEU A 1 116 ? -1.876 -13.301 -1.268 1.00 93.50 116 LEU A C 1
ATOM 973 O O . LEU A 1 116 ? -2.098 -13.173 -2.476 1.00 93.50 116 LEU A O 1
ATOM 977 N N . THR A 1 117 ? -2.280 -14.380 -0.586 1.00 93.06 117 THR A N 1
ATOM 978 C CA . THR A 1 117 ? -3.149 -15.417 -1.182 1.00 93.06 117 THR A CA 1
ATOM 979 C C . THR A 1 117 ? -4.634 -15.070 -1.089 1.00 93.06 117 THR A C 1
ATOM 981 O O . THR A 1 117 ? -5.420 -15.593 -1.878 1.00 93.06 117 THR A O 1
ATOM 984 N N . ILE A 1 118 ? -5.008 -14.163 -0.184 1.00 93.44 118 ILE A N 1
ATOM 985 C CA . ILE A 1 118 ? -6.387 -13.719 0.027 1.00 93.44 118 ILE A CA 1
ATOM 986 C C . ILE A 1 118 ? -6.848 -12.874 -1.170 1.00 93.44 118 ILE A C 1
ATOM 988 O O . ILE A 1 118 ? -6.082 -12.081 -1.737 1.00 93.44 118 ILE A O 1
ATOM 992 N N . ASN A 1 119 ? -8.106 -13.043 -1.583 1.00 91.88 119 ASN A N 1
ATOM 993 C CA . ASN A 1 119 ? -8.704 -12.209 -2.624 1.00 91.88 119 ASN A CA 1
ATOM 994 C C . ASN A 1 119 ? -8.693 -10.729 -2.180 1.00 91.88 119 ASN A C 1
ATOM 996 O O . ASN A 1 119 ? -8.983 -10.464 -1.018 1.00 91.88 119 ASN A O 1
ATOM 1000 N N . PRO A 1 120 ? -8.404 -9.750 -3.065 1.00 89.12 120 PRO A N 1
ATOM 1001 C CA . PRO A 1 120 ? -8.464 -8.324 -2.723 1.00 89.12 120 PRO A CA 1
ATOM 1002 C C . PRO A 1 120 ? -9.683 -7.895 -1.887 1.00 89.12 120 PRO A C 1
ATOM 1004 O O . PRO A 1 120 ? -9.505 -7.224 -0.880 1.00 89.12 120 PRO A O 1
ATOM 1007 N N . TYR A 1 121 ? -10.887 -8.352 -2.240 1.00 88.38 121 TYR A N 1
ATOM 1008 C CA . TYR A 1 121 ? -12.106 -7.973 -1.519 1.00 88.38 121 TYR A CA 1
ATOM 1009 C C . TYR A 1 121 ? -12.203 -8.624 -0.132 1.00 88.38 121 TYR A C 1
ATOM 1011 O O . TYR A 1 121 ? -12.583 -7.997 0.850 1.00 88.38 121 TYR A O 1
ATOM 1019 N N . GLU A 1 122 ? -11.813 -9.894 -0.022 1.00 92.75 122 GLU A N 1
ATOM 1020 C CA . GLU A 1 122 ? -11.752 -10.574 1.277 1.00 92.75 122 GLU A CA 1
ATOM 1021 C C . GLU A 1 122 ? -10.684 -9.952 2.181 1.00 92.75 122 GLU A C 1
ATOM 1023 O O . GLU A 1 122 ? -10.842 -9.934 3.399 1.00 92.75 122 GLU A O 1
ATOM 1028 N N . PHE A 1 123 ? -9.621 -9.401 1.592 1.00 94.06 123 PHE A N 1
ATOM 1029 C CA . PHE A 1 123 ? -8.591 -8.675 2.319 1.00 94.06 123 PHE A CA 1
ATOM 1030 C C . PHE A 1 123 ? -9.114 -7.340 2.874 1.00 94.06 123 PHE A C 1
ATOM 1032 O O . PHE A 1 123 ? -8.829 -7.029 4.026 1.00 94.06 123 PHE A O 1
ATOM 1039 N N . GLU A 1 124 ? -9.931 -6.592 2.125 1.00 94.19 124 GLU A N 1
ATOM 1040 C CA . GLU A 1 124 ? -10.624 -5.393 2.636 1.00 94.19 124 GLU A CA 1
ATOM 1041 C C . GLU A 1 124 ? -11.513 -5.734 3.843 1.00 94.19 124 GLU A C 1
ATOM 1043 O O . GLU A 1 124 ? -11.427 -5.083 4.884 1.00 94.19 124 GLU A O 1
ATOM 1048 N N . VAL A 1 125 ? -12.293 -6.817 3.748 1.00 95.50 125 VAL A N 1
ATOM 1049 C CA . VAL A 1 125 ? -13.139 -7.313 4.850 1.00 95.50 125 VAL A CA 1
ATOM 1050 C C . VAL A 1 125 ? -12.305 -7.799 6.043 1.00 95.50 125 VAL A C 1
ATOM 1052 O O . VAL A 1 125 ? -12.684 -7.607 7.197 1.00 95.50 125 VAL A O 1
ATOM 1055 N N . LEU A 1 126 ? -11.161 -8.440 5.805 1.00 96.62 126 LEU A N 1
ATOM 1056 C CA . LEU A 1 126 ? -10.247 -8.840 6.876 1.00 96.62 126 LEU A CA 1
ATOM 1057 C C . LEU A 1 126 ? -9.687 -7.613 7.606 1.00 96.62 126 LEU A C 1
ATOM 1059 O O . LEU A 1 126 ? -9.667 -7.583 8.836 1.00 96.62 126 LEU A O 1
ATOM 1063 N N . MET A 1 127 ? -9.267 -6.589 6.860 1.00 97.25 127 MET A N 1
ATOM 1064 C CA . MET A 1 127 ? -8.761 -5.348 7.443 1.00 97.25 127 MET A CA 1
ATOM 1065 C C . MET A 1 127 ? -9.856 -4.584 8.185 1.00 97.25 127 MET A C 1
ATOM 1067 O O . MET A 1 127 ? -9.576 -4.050 9.253 1.00 97.25 127 MET A O 1
ATOM 1071 N N . SER A 1 128 ? -11.105 -4.586 7.707 1.00 97.38 128 SER A N 1
ATOM 1072 C CA . SER A 1 128 ? -12.218 -3.963 8.433 1.00 97.38 128 SER A CA 1
ATOM 1073 C C . SER A 1 128 ? -12.445 -4.626 9.797 1.00 97.38 128 SER A C 1
ATOM 1075 O O . SER A 1 128 ? -12.619 -3.932 10.796 1.00 97.38 128 SER A O 1
ATOM 1077 N N . LYS A 1 129 ? -12.354 -5.962 9.872 1.00 97.69 129 LYS A N 1
ATOM 1078 C CA . LYS A 1 129 ? -12.428 -6.701 11.144 1.00 97.69 129 LYS A CA 1
ATOM 1079 C C . LYS A 1 129 ? -11.264 -6.371 12.072 1.00 97.69 129 LYS A C 1
ATOM 1081 O O . LYS A 1 129 ? -11.480 -6.201 13.266 1.00 97.69 129 LYS A O 1
ATOM 1086 N N . LEU A 1 130 ? -10.044 -6.268 11.541 1.00 97.62 130 LEU A N 1
ATOM 1087 C CA . LEU A 1 130 ? -8.879 -5.872 12.333 1.00 97.62 130 LEU A CA 1
ATOM 1088 C C . LEU A 1 130 ? -9.042 -4.445 12.882 1.00 97.62 130 LEU A C 1
ATOM 1090 O O . LEU A 1 130 ? -8.802 -4.213 14.062 1.00 97.62 130 LEU A O 1
ATOM 1094 N N . ILE A 1 131 ? -9.509 -3.505 12.055 1.00 97.75 131 ILE A N 1
ATOM 1095 C CA . ILE A 1 131 ? -9.797 -2.120 12.456 1.00 97.75 131 ILE A CA 1
ATOM 1096 C C . ILE A 1 131 ? -10.820 -2.101 13.598 1.00 97.75 131 ILE A C 1
ATOM 1098 O O . ILE A 1 131 ? -10.564 -1.493 14.638 1.00 97.75 131 ILE A O 1
ATOM 1102 N N . GLU A 1 132 ? -11.936 -2.815 13.458 1.00 97.38 132 GLU A N 1
ATOM 1103 C CA . GLU A 1 132 ? -12.944 -2.932 14.519 1.00 97.38 132 GLU A CA 1
ATOM 1104 C C . GLU A 1 132 ? -12.343 -3.521 15.804 1.00 97.38 132 GLU A C 1
ATOM 1106 O O . GLU A 1 132 ? -12.526 -2.979 16.895 1.00 97.38 132 GLU A O 1
ATOM 1111 N N . TYR A 1 133 ? -11.532 -4.573 15.672 1.00 96.62 133 TYR A N 1
ATOM 1112 C CA . TYR A 1 133 ? -10.866 -5.229 16.795 1.00 96.62 133 TYR A CA 1
ATOM 1113 C C . TYR A 1 133 ? -9.893 -4.302 17.547 1.00 96.62 133 TYR A C 1
ATOM 1115 O O . TYR A 1 133 ? -9.715 -4.437 18.756 1.00 96.62 133 TYR A O 1
ATOM 1123 N N . THR A 1 134 ? -9.304 -3.312 16.867 1.00 95.25 134 THR A N 1
ATOM 1124 C CA . THR A 1 134 ? -8.448 -2.285 17.493 1.00 95.25 134 THR A CA 1
ATOM 1125 C C . THR A 1 134 ? -9.223 -1.178 18.228 1.00 95.25 134 THR A C 1
ATOM 1127 O O . THR A 1 134 ? -8.610 -0.267 18.783 1.00 95.25 134 THR A O 1
ATOM 1130 N N . GLY A 1 135 ? -10.558 -1.252 18.281 1.00 94.69 135 GLY A N 1
ATOM 1131 C CA . GLY A 1 135 ? -11.407 -0.335 19.051 1.00 94.69 135 GLY A CA 1
ATOM 1132 C C . GLY A 1 135 ? -12.095 0.758 18.232 1.00 94.69 135 GLY A C 1
ATOM 1133 O O . GLY A 1 135 ? -12.738 1.638 18.812 1.00 94.69 135 GLY A O 1
ATOM 1134 N N . PHE A 1 136 ? -11.997 0.710 16.902 1.00 97.62 136 PHE A N 1
ATOM 1135 C CA . PHE A 1 136 ? -12.854 1.515 16.038 1.00 97.62 136 PHE A CA 1
ATOM 1136 C C . PHE A 1 136 ? -14.288 0.986 16.064 1.00 97.62 136 PHE A C 1
ATOM 1138 O O . PHE A 1 136 ? -14.537 -0.197 16.281 1.00 97.62 136 PHE A O 1
ATOM 1145 N N . VAL A 1 137 ? -15.247 1.872 15.821 1.00 97.12 137 VAL A N 1
ATOM 1146 C CA . VAL A 1 137 ? -16.672 1.536 15.777 1.00 97.12 137 VAL A CA 1
ATOM 1147 C C . VAL A 1 137 ? -17.294 1.997 14.469 1.00 97.12 137 VAL A C 1
ATOM 1149 O O . VAL A 1 137 ? -16.721 2.828 13.763 1.00 97.12 137 VAL A O 1
ATOM 1152 N N . ASN A 1 138 ? -18.493 1.484 14.178 1.00 96.31 138 ASN A N 1
ATOM 1153 C CA . ASN A 1 138 ? -19.223 1.760 12.939 1.00 96.31 138 ASN A CA 1
ATOM 1154 C C . ASN A 1 138 ? -18.322 1.531 11.713 1.00 96.31 138 ASN A C 1
ATOM 1156 O O . ASN A 1 138 ? -18.179 2.408 10.863 1.00 96.31 138 ASN A O 1
ATOM 1160 N N . VAL A 1 139 ? -17.647 0.379 11.692 1.00 97.88 139 VAL A N 1
ATOM 1161 C CA . VAL A 1 139 ? -16.711 0.025 10.628 1.00 97.88 139 VAL A CA 1
ATOM 1162 C C . VAL A 1 139 ? -17.493 -0.504 9.431 1.00 97.88 139 VAL A C 1
ATOM 1164 O O . VAL A 1 139 ? -18.163 -1.530 9.522 1.00 97.88 139 VAL A O 1
ATOM 1167 N N . GLU A 1 140 ? -17.399 0.191 8.303 1.00 96.12 140 GLU A N 1
ATOM 1168 C CA . GLU A 1 140 ? -18.159 -0.113 7.093 1.00 96.12 140 GLU A CA 1
ATOM 1169 C C . GLU A 1 140 ? -17.237 -0.196 5.878 1.00 96.12 140 GLU A C 1
ATOM 1171 O O . GLU A 1 140 ? -16.542 0.765 5.544 1.00 96.12 140 GLU A O 1
ATOM 1176 N N . VAL A 1 141 ? -17.262 -1.342 5.192 1.00 95.19 141 VAL A N 1
ATOM 1177 C CA . VAL A 1 141 ? -16.608 -1.514 3.887 1.00 95.19 141 VAL A CA 1
ATOM 1178 C C . VAL A 1 141 ? -17.426 -0.777 2.826 1.00 95.19 141 VAL A C 1
ATOM 1180 O O . VAL A 1 141 ? -18.653 -0.915 2.766 1.00 95.19 141 VAL A O 1
ATOM 1183 N N . THR A 1 142 ? -16.764 0.017 1.993 1.00 91.56 142 THR A N 1
ATOM 1184 C CA . THR A 1 142 ? -17.408 0.814 0.943 1.00 91.56 142 THR A CA 1
ATOM 1185 C C . THR A 1 142 ? -17.806 -0.034 -0.265 1.00 91.56 142 THR A C 1
ATOM 1187 O O . THR A 1 142 ? -17.496 -1.220 -0.401 1.00 91.56 142 THR A O 1
ATOM 1190 N N . LYS A 1 143 ? -18.578 0.575 -1.171 1.00 83.81 143 LYS A N 1
ATOM 1191 C CA . LYS A 1 143 ? -18.954 -0.059 -2.434 1.00 83.81 143 LYS A CA 1
ATOM 1192 C C . LYS A 1 143 ? -17.858 0.181 -3.464 1.00 83.81 143 LYS A C 1
ATOM 1194 O O . LYS A 1 143 ? -17.551 1.322 -3.762 1.00 83.81 143 LYS A O 1
ATOM 1199 N N . LYS A 1 144 ? -17.472 -0.896 -4.147 1.00 68.31 144 LYS A N 1
ATOM 1200 C CA . LYS A 1 144 ? -16.456 -1.005 -5.214 1.00 68.31 144 LYS A CA 1
ATOM 1201 C C . LYS A 1 144 ? -16.445 0.060 -6.336 1.00 68.31 144 LYS A C 1
ATOM 1203 O O . LYS A 1 144 ? -15.535 0.053 -7.157 1.00 68.31 144 LYS A O 1
ATOM 1208 N N . SER A 1 145 ? -17.481 0.882 -6.491 1.00 65.50 145 SER A N 1
ATOM 1209 C CA . SER A 1 145 ? -17.588 1.842 -7.595 1.00 65.50 145 SER A CA 1
ATOM 1210 C C . SER A 1 145 ? -17.987 3.215 -7.077 1.00 65.50 145 SER A C 1
ATOM 1212 O O . SER A 1 145 ? -19.079 3.365 -6.530 1.00 65.50 145 SER A O 1
ATOM 1214 N N . GLY A 1 146 ? -17.151 4.214 -7.367 1.00 67.25 146 GLY A N 1
ATOM 1215 C CA . GLY A 1 146 ? -17.418 5.623 -7.065 1.00 67.25 146 GLY A CA 1
ATOM 1216 C C . GLY A 1 146 ? -17.074 6.044 -5.636 1.00 67.25 146 GLY A C 1
ATOM 1217 O O . GLY A 1 146 ? -17.661 6.998 -5.144 1.00 67.25 146 GLY A O 1
ATOM 1218 N N . ASP A 1 147 ? -16.171 5.327 -4.969 1.00 67.12 147 ASP A N 1
ATOM 1219 C CA . ASP A 1 147 ? -15.696 5.606 -3.605 1.00 67.12 147 ASP A CA 1
ATOM 1220 C C . ASP A 1 147 ? -14.379 6.401 -3.568 1.00 67.12 147 ASP A C 1
ATOM 1222 O O . ASP A 1 147 ? -13.779 6.561 -2.506 1.00 67.12 147 ASP A O 1
ATOM 1226 N N . ASP A 1 148 ? -13.908 6.865 -4.730 1.00 80.75 148 ASP A N 1
ATOM 1227 C CA . ASP A 1 148 ? -12.649 7.591 -4.916 1.00 80.75 148 ASP A CA 1
ATOM 1228 C C . ASP A 1 148 ? -11.438 6.919 -4.227 1.00 80.75 148 ASP A C 1
ATOM 1230 O O . ASP A 1 148 ? -10.450 7.572 -3.877 1.00 80.75 148 ASP A O 1
ATOM 1234 N N . GLY A 1 149 ? -11.487 5.588 -4.072 1.00 86.81 149 GLY A N 1
ATOM 1235 C CA . GLY A 1 149 ? -10.427 4.781 -3.471 1.00 86.81 149 GLY A CA 1
ATOM 1236 C C . GLY A 1 149 ? -10.432 4.715 -1.941 1.00 86.81 149 GLY A C 1
ATOM 1237 O O . GLY A 1 149 ? -9.387 4.385 -1.377 1.00 86.81 149 GLY A O 1
ATOM 1238 N N . ILE A 1 150 ? -11.548 5.040 -1.282 1.00 95.06 150 ILE A N 1
ATOM 1239 C CA . ILE A 1 150 ? -11.790 4.748 0.137 1.00 95.06 150 ILE A CA 1
ATOM 1240 C C . ILE A 1 150 ? -12.431 3.367 0.233 1.00 95.06 150 ILE A C 1
ATOM 1242 O O . ILE A 1 150 ? -13.523 3.184 -0.287 1.00 95.06 150 ILE A O 1
ATOM 1246 N N . ASP A 1 151 ? -11.796 2.438 0.945 1.00 95.62 151 ASP A N 1
ATOM 1247 C CA . ASP A 1 151 ? -12.233 1.039 1.052 1.00 95.62 151 ASP A CA 1
ATOM 1248 C C . ASP A 1 151 ? -12.995 0.761 2.365 1.00 95.62 151 ASP A C 1
ATOM 1250 O O . ASP A 1 151 ? -13.884 -0.089 2.416 1.00 95.62 151 ASP A O 1
ATOM 1254 N N . VAL A 1 152 ? -12.676 1.485 3.448 1.00 97.06 152 VAL A N 1
ATOM 1255 C CA . VAL A 1 152 ? -13.351 1.347 4.753 1.00 97.06 152 VAL A CA 1
ATOM 1256 C C . VAL A 1 152 ? -13.558 2.717 5.400 1.00 97.06 152 VAL A C 1
ATOM 1258 O O . VAL A 1 152 ? -12.639 3.534 5.440 1.00 97.06 152 VAL A O 1
ATOM 1261 N N . ASN A 1 153 ? -14.742 2.957 5.960 1.00 97.12 153 ASN A N 1
ATOM 1262 C CA . ASN A 1 153 ? -15.002 4.073 6.873 1.00 97.12 153 ASN A CA 1
ATOM 1263 C C . ASN A 1 153 ? -15.121 3.541 8.303 1.00 97.12 153 ASN A C 1
ATOM 1265 O O . ASN A 1 153 ? -15.717 2.488 8.520 1.00 97.12 153 ASN A O 1
ATOM 1269 N N . ALA A 1 154 ? -14.578 4.263 9.278 1.00 97.94 154 ALA A N 1
ATOM 1270 C CA . ALA A 1 154 ? -14.749 3.934 10.688 1.00 97.94 154 ALA A CA 1
ATOM 1271 C C . ALA A 1 154 ? -14.647 5.173 11.577 1.00 97.94 154 ALA A C 1
ATOM 1273 O O . ALA A 1 154 ? -14.119 6.208 11.174 1.00 97.94 154 ALA A O 1
ATOM 1274 N N . PHE A 1 155 ? -15.101 5.047 12.821 1.00 97.00 155 PHE A N 1
ATOM 1275 C CA . PHE A 1 155 ? -15.052 6.123 13.803 1.00 97.00 155 PHE A CA 1
ATOM 1276 C C . PHE A 1 155 ? -14.238 5.710 15.021 1.00 97.00 155 PHE A C 1
ATOM 1278 O O . PHE A 1 155 ? -14.394 4.605 15.543 1.00 97.00 155 PHE A O 1
ATOM 1285 N N . LEU A 1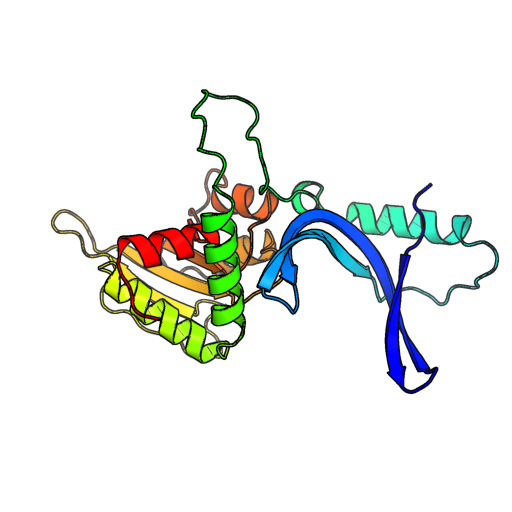 156 ? -13.405 6.623 15.513 1.00 95.88 156 LEU A N 1
ATOM 1286 C CA . LEU A 1 156 ? -12.767 6.487 16.815 1.00 95.88 156 LEU A CA 1
ATOM 1287 C C . LEU A 1 156 ? -13.534 7.338 17.828 1.00 95.88 156 LEU A C 1
ATOM 1289 O O . LEU A 1 156 ? -13.533 8.570 17.746 1.00 95.88 156 LEU A O 1
ATOM 1293 N N . LYS A 1 157 ? -14.195 6.674 18.780 1.00 93.62 157 LYS A N 1
ATOM 1294 C CA . LYS A 1 157 ? -14.969 7.350 19.826 1.00 93.62 157 LYS A CA 1
ATOM 1295 C C . LYS A 1 157 ? -14.065 7.914 20.906 1.00 93.62 157 LYS A C 1
ATOM 1297 O O . LYS A 1 157 ? -13.208 7.208 21.438 1.00 93.62 157 LYS A O 1
ATOM 1302 N N . HIS A 1 158 ? -14.320 9.156 21.305 1.00 89.38 158 HIS A N 1
ATOM 1303 C CA . HIS A 1 158 ? -13.608 9.790 22.408 1.00 89.38 158 HIS A CA 1
ATOM 1304 C C . HIS A 1 158 ? -14.578 10.303 23.472 1.00 89.38 158 HIS A C 1
ATOM 1306 O O . HIS A 1 158 ? -15.599 10.906 23.171 1.00 89.38 158 HIS A O 1
ATOM 1312 N N . ARG A 1 159 ? -14.259 10.093 24.755 1.00 87.56 159 ARG A N 1
ATOM 1313 C CA . ARG A 1 159 ? -15.162 10.485 25.855 1.00 87.56 159 ARG A CA 1
ATOM 1314 C C . ARG A 1 159 ? -15.187 11.988 26.135 1.00 87.56 159 ARG A C 1
ATOM 1316 O O . ARG A 1 159 ? -16.167 12.478 26.678 1.00 87.56 159 ARG A O 1
ATOM 1323 N N . PHE A 1 160 ? -14.114 12.702 25.796 1.00 87.94 160 PHE A N 1
ATOM 1324 C CA . PHE A 1 160 ? -13.963 14.137 26.078 1.00 87.94 160 PHE A CA 1
ATOM 1325 C C . PHE A 1 160 ? -13.961 15.022 24.822 1.00 87.94 160 PHE A C 1
ATOM 1327 O O . PHE A 1 160 ? -13.752 16.224 24.934 1.00 87.94 160 PHE A O 1
ATOM 1334 N N . SER A 1 161 ? -14.115 14.449 23.625 1.00 87.69 161 SER A N 1
ATOM 1335 C CA . SER A 1 161 ? -14.005 15.177 22.351 1.00 87.69 161 SER A CA 1
ATOM 1336 C C . SER A 1 161 ? -15.001 14.624 21.335 1.00 87.69 161 SER A C 1
ATOM 1338 O O . SER A 1 161 ? -15.695 13.654 21.621 1.00 87.69 161 SER A O 1
ATOM 1340 N N . LEU A 1 162 ? -15.061 15.252 20.163 1.00 88.38 162 LEU A N 1
ATOM 1341 C CA . LEU A 1 162 ? -15.818 14.761 19.017 1.00 88.38 162 LEU A CA 1
ATOM 1342 C C . LEU A 1 162 ? -15.274 13.405 18.552 1.00 88.38 162 LEU A C 1
ATOM 1344 O O . LEU A 1 162 ? -14.065 13.163 18.603 1.00 88.38 162 LEU A O 1
ATOM 1348 N N . ASP A 1 163 ? -16.180 12.563 18.058 1.00 92.31 163 ASP A N 1
ATOM 1349 C CA . ASP A 1 163 ? -15.815 11.339 17.354 1.00 92.31 163 ASP A CA 1
ATOM 1350 C C . ASP A 1 163 ? -14.987 11.698 16.117 1.00 92.31 163 ASP A C 1
ATOM 1352 O O . ASP A 1 163 ? -15.316 12.620 15.363 1.00 92.31 163 ASP A O 1
ATOM 1356 N N . LEU A 1 164 ? -13.892 10.973 15.921 1.00 94.56 164 LEU A N 1
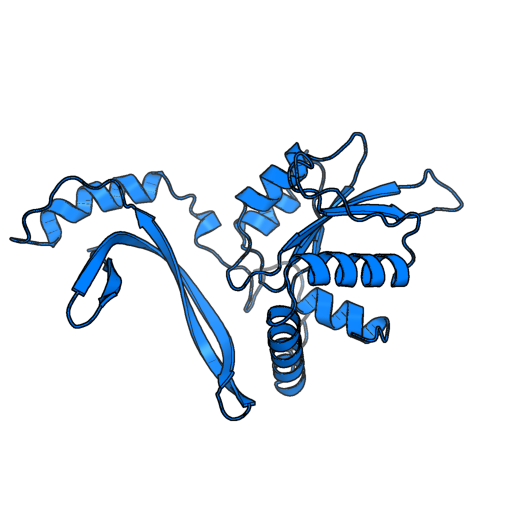ATOM 1357 C CA . LEU A 1 164 ? -12.987 11.202 14.804 1.00 94.56 164 LEU A CA 1
ATOM 1358 C C . LEU A 1 164 ? -13.356 10.248 13.667 1.00 94.56 164 LEU A C 1
ATOM 1360 O O . LEU A 1 164 ? -13.382 9.033 13.864 1.00 94.56 164 LEU A O 1
ATOM 1364 N N . SER A 1 165 ? -13.637 10.803 12.488 1.00 96.06 165 SER A N 1
ATOM 1365 C CA . SER A 1 165 ? -13.910 10.040 11.266 1.00 96.06 165 SER A CA 1
ATOM 1366 C C . SER A 1 165 ? -12.598 9.606 10.620 1.00 96.06 165 SER A C 1
ATOM 1368 O O . SER A 1 165 ? -11.727 10.442 10.370 1.00 96.06 165 SER A O 1
ATOM 1370 N N . TYR A 1 166 ? -12.460 8.315 10.337 1.00 97.62 166 TYR A N 1
ATOM 1371 C CA . TYR A 1 166 ? -11.318 7.740 9.641 1.00 97.62 166 TYR A CA 1
ATOM 1372 C C . TYR A 1 166 ? -11.760 7.056 8.352 1.00 97.62 166 TYR A C 1
ATOM 1374 O O . TYR A 1 166 ? -12.739 6.310 8.321 1.00 97.62 166 TYR A O 1
ATOM 1382 N N . GLN A 1 167 ? -10.989 7.291 7.296 1.00 97.75 167 GLN A N 1
ATOM 1383 C CA . GLN A 1 167 ? -11.179 6.695 5.983 1.00 97.75 167 GLN A CA 1
ATOM 1384 C C . GLN A 1 167 ? -9.910 5.954 5.589 1.00 97.75 167 GLN A C 1
ATOM 1386 O O . GLN A 1 167 ? -8.811 6.519 5.563 1.00 97.75 167 GLN A O 1
ATOM 1391 N N . PHE A 1 168 ? -10.068 4.667 5.319 1.00 97.75 168 PHE A N 1
ATOM 1392 C CA . PHE A 1 168 ? -8.974 3.751 5.066 1.00 97.75 168 PHE A CA 1
ATOM 1393 C C . PHE A 1 168 ? -8.966 3.355 3.600 1.00 97.75 168 PHE A C 1
ATOM 1395 O O . PHE A 1 168 ? -10.003 3.019 3.031 1.00 97.75 168 PHE A O 1
ATOM 1402 N N . GLN A 1 169 ? -7.773 3.332 3.023 1.00 96.69 169 GLN A N 1
ATOM 1403 C CA . GLN A 1 169 ? -7.492 2.670 1.762 1.00 96.69 169 GLN A CA 1
ATOM 1404 C C . GLN A 1 169 ? -6.642 1.430 2.039 1.00 96.69 169 GLN A C 1
ATOM 1406 O O . GLN A 1 169 ? -5.611 1.505 2.708 1.00 96.69 169 GLN A O 1
ATOM 1411 N N . VAL A 1 170 ? -7.059 0.285 1.521 1.00 95.75 170 VAL A N 1
ATOM 1412 C CA . VAL A 1 170 ? -6.482 -1.031 1.758 1.00 95.75 170 VAL A CA 1
ATOM 1413 C C . VAL A 1 170 ? -5.886 -1.559 0.452 1.00 95.75 170 VAL A C 1
ATOM 1415 O O . VAL A 1 170 ? -6.574 -1.849 -0.521 1.00 95.75 170 VAL A O 1
ATOM 1418 N N . LYS A 1 171 ? -4.561 -1.715 0.410 1.00 92.00 171 LYS A N 1
ATOM 1419 C CA . LYS A 1 171 ? -3.822 -2.147 -0.784 1.00 92.00 171 LYS A CA 1
ATOM 1420 C C . LYS A 1 171 ? -3.120 -3.484 -0.555 1.00 92.00 171 LYS A C 1
ATOM 1422 O O . LYS A 1 171 ? -2.080 -3.576 0.093 1.00 92.00 171 LYS A O 1
ATOM 1427 N N . ARG A 1 172 ? -3.636 -4.545 -1.180 1.00 92.81 172 ARG A N 1
ATOM 1428 C CA . ARG A 1 172 ? -2.962 -5.855 -1.240 1.00 92.81 172 ARG A CA 1
ATOM 1429 C C . ARG A 1 172 ? -1.901 -5.874 -2.343 1.00 92.81 172 ARG A C 1
ATOM 1431 O O . ARG A 1 172 ? -2.141 -6.374 -3.445 1.00 92.81 172 ARG A O 1
ATOM 1438 N N . TRP A 1 173 ? -0.754 -5.252 -2.095 1.00 88.31 173 TRP A N 1
ATOM 1439 C CA . TRP A 1 173 ? 0.280 -5.008 -3.103 1.00 88.31 173 TRP A CA 1
ATOM 1440 C C . TRP A 1 173 ? 1.569 -5.789 -2.848 1.00 88.31 173 TRP A C 1
ATOM 1442 O O . TRP A 1 173 ? 1.945 -6.079 -1.715 1.00 88.31 173 TRP A O 1
ATOM 1452 N N . LYS A 1 174 ? 2.264 -6.114 -3.944 1.00 83.75 174 LYS A N 1
ATOM 1453 C CA . LYS A 1 174 ? 3.626 -6.677 -3.917 1.00 83.75 174 LYS A CA 1
ATOM 1454 C C . LYS A 1 174 ? 4.710 -5.616 -4.106 1.00 83.75 174 LYS A C 1
ATOM 1456 O O . LYS A 1 174 ? 5.832 -5.822 -3.667 1.00 83.75 174 LYS A O 1
ATOM 1461 N N . HIS A 1 175 ? 4.380 -4.525 -4.790 1.00 82.69 175 HIS A N 1
ATOM 1462 C CA . HIS A 1 175 ? 5.286 -3.415 -5.073 1.00 82.69 175 HIS A CA 1
ATOM 1463 C C . HIS A 1 175 ? 5.064 -2.276 -4.082 1.00 82.69 175 HIS A C 1
ATOM 1465 O O . HIS A 1 175 ? 4.030 -2.215 -3.408 1.00 82.69 175 HIS A O 1
ATOM 1471 N N . SER A 1 176 ? 6.039 -1.378 -3.998 1.00 83.38 176 SER A N 1
ATOM 1472 C CA . SER A 1 176 ? 6.008 -0.274 -3.045 1.00 83.38 176 SER A CA 1
ATOM 1473 C C . SER A 1 176 ? 4.896 0.735 -3.362 1.00 83.38 176 SER A C 1
ATOM 1475 O O . SER A 1 176 ? 4.620 1.033 -4.525 1.00 83.38 176 SER A O 1
ATOM 1477 N N . VAL A 1 177 ? 4.281 1.303 -2.324 1.00 88.62 177 VAL A N 1
ATOM 1478 C CA . VAL A 1 177 ? 3.244 2.337 -2.448 1.00 88.62 177 VAL A CA 1
ATOM 1479 C C . VAL A 1 177 ? 3.889 3.713 -2.646 1.00 88.62 177 VAL A C 1
ATOM 1481 O O . VAL A 1 177 ? 4.661 4.200 -1.812 1.00 88.62 177 VAL A O 1
ATOM 1484 N N . GLY A 1 178 ? 3.584 4.336 -3.785 1.00 88.25 178 GLY A N 1
ATOM 1485 C CA . GLY A 1 178 ? 4.143 5.619 -4.215 1.00 88.25 178 GLY A CA 1
ATOM 1486 C C . GLY A 1 178 ? 3.390 6.848 -3.698 1.00 88.25 178 GLY A C 1
ATOM 1487 O O . GLY A 1 178 ? 2.252 6.757 -3.238 1.00 88.25 178 GLY A O 1
ATOM 1488 N N . ARG A 1 179 ? 4.007 8.027 -3.859 1.00 91.25 179 ARG A N 1
ATOM 1489 C CA . ARG A 1 179 ? 3.423 9.344 -3.544 1.00 91.25 179 ARG A CA 1
ATOM 1490 C C . ARG A 1 179 ? 2.016 9.558 -4.101 1.00 91.25 179 ARG A C 1
ATOM 1492 O O . ARG A 1 179 ? 1.175 10.150 -3.429 1.00 91.25 179 ARG A O 1
ATOM 1499 N N . LYS A 1 180 ? 1.763 9.074 -5.320 1.00 91.44 180 LYS A N 1
ATOM 1500 C CA . LYS A 1 180 ? 0.477 9.227 -6.010 1.00 91.44 180 LYS A CA 1
ATOM 1501 C C . LYS A 1 180 ? -0.695 8.686 -5.188 1.00 91.44 180 LYS A C 1
ATOM 1503 O O . LYS A 1 180 ? -1.704 9.369 -5.083 1.00 91.44 180 LYS A O 1
ATOM 1508 N N . GLU A 1 181 ? -0.553 7.513 -4.574 1.00 93.56 181 GLU A N 1
ATOM 1509 C CA . GLU A 1 181 ? -1.633 6.908 -3.780 1.00 93.56 181 GLU A CA 1
ATOM 1510 C C . GLU A 1 181 ? -1.964 7.764 -2.549 1.00 93.56 181 GLU A C 1
ATOM 1512 O O . GLU A 1 181 ? -3.129 8.029 -2.267 1.00 93.56 181 GLU A O 1
ATOM 1517 N N . VAL A 1 182 ? -0.937 8.299 -1.881 1.00 95.12 182 VAL A N 1
ATOM 1518 C CA . VAL A 1 182 ? -1.095 9.197 -0.725 1.00 95.12 182 VAL A CA 1
ATOM 1519 C C . VAL A 1 182 ? -1.787 10.506 -1.110 1.00 95.12 182 VAL A C 1
ATOM 1521 O O . VAL A 1 182 ? -2.649 10.996 -0.379 1.00 95.12 182 VAL A O 1
ATOM 1524 N N . ALA A 1 183 ? -1.407 11.094 -2.247 1.00 94.06 183 ALA A N 1
ATOM 1525 C CA . ALA A 1 183 ? -2.027 12.315 -2.752 1.00 94.06 183 ALA A CA 1
ATOM 1526 C C . ALA A 1 183 ? -3.488 12.083 -3.168 1.00 94.06 183 ALA A C 1
ATOM 1528 O O . ALA A 1 183 ? -4.345 12.903 -2.845 1.00 94.06 183 ALA A O 1
ATOM 1529 N N . ASN A 1 184 ? -3.767 10.954 -3.828 1.00 94.88 184 ASN A N 1
ATOM 1530 C CA . ASN A 1 184 ? -5.111 10.571 -4.247 1.00 94.88 184 ASN A CA 1
ATOM 1531 C C . ASN A 1 184 ? -6.035 10.390 -3.044 1.00 94.88 184 ASN A C 1
ATOM 1533 O O . ASN A 1 184 ? -7.042 11.082 -2.976 1.00 94.88 184 ASN A O 1
ATOM 1537 N N . LEU A 1 185 ? -5.659 9.552 -2.064 1.00 95.94 185 LEU A N 1
ATOM 1538 C CA . LEU A 1 185 ? -6.485 9.346 -0.870 1.00 95.94 185 LEU A CA 1
ATOM 1539 C C . LEU A 1 185 ? -6.788 10.675 -0.175 1.00 95.94 185 LEU A C 1
ATOM 1541 O O . LEU A 1 185 ? -7.928 10.922 0.194 1.00 95.94 185 LEU A O 1
ATOM 1545 N N . ARG A 1 186 ? -5.790 11.559 -0.038 1.00 94.94 186 ARG A N 1
ATOM 1546 C CA . ARG A 1 186 ? -5.988 12.877 0.582 1.00 94.94 186 ARG A CA 1
ATOM 1547 C C . ARG A 1 186 ? -7.012 13.733 -0.157 1.00 94.94 186 ARG A C 1
ATOM 1549 O O . ARG A 1 186 ? -7.763 14.448 0.496 1.00 94.94 186 ARG A O 1
ATOM 1556 N N . GLY A 1 187 ? -7.015 13.685 -1.488 1.00 93.88 187 GLY A N 1
ATOM 1557 C CA . GLY A 1 187 ? -7.999 14.382 -2.317 1.00 93.88 187 GLY A CA 1
ATOM 1558 C C . GLY A 1 187 ? -9.410 13.805 -2.189 1.00 93.88 187 GLY A C 1
ATOM 1559 O O . GLY A 1 187 ? -10.371 14.553 -2.329 1.00 93.88 187 GLY A O 1
ATOM 1560 N N . SER A 1 188 ? -9.519 12.514 -1.878 1.00 94.81 188 SER A N 1
ATOM 1561 C CA . SER A 1 188 ? -10.789 11.805 -1.684 1.00 94.81 188 SER A CA 1
ATOM 1562 C C . SER A 1 188 ? -11.368 11.943 -0.274 1.00 94.81 188 SER A C 1
ATOM 1564 O O . SER A 1 188 ? -12.516 11.561 -0.055 1.00 94.81 188 SER A O 1
ATOM 1566 N N . LEU A 1 189 ? -10.597 12.453 0.697 1.00 95.25 189 LEU A N 1
ATOM 1567 C CA . LEU A 1 189 ? -11.053 12.521 2.084 1.00 95.25 189 LEU A CA 1
ATOM 1568 C C . LEU A 1 189 ? -12.311 13.382 2.227 1.00 95.25 189 LEU A C 1
ATOM 1570 O O . LEU A 1 189 ? -12.382 14.522 1.765 1.00 95.25 189 LEU A O 1
ATOM 1574 N N . GLY A 1 190 ? -13.279 12.845 2.962 1.00 92.25 190 GLY A N 1
ATOM 1575 C CA . GLY A 1 190 ? -14.450 13.574 3.413 1.00 92.25 190 GLY A CA 1
ATOM 1576 C C . GLY A 1 190 ? -14.091 14.699 4.385 1.00 92.25 190 GLY A C 1
ATOM 1577 O O . GLY A 1 190 ? -13.001 14.760 4.963 1.00 92.25 190 GLY A O 1
ATOM 1578 N N . PHE A 1 191 ? -15.050 15.598 4.603 1.00 89.25 191 PHE A N 1
ATOM 1579 C CA . PHE A 1 191 ? -14.890 16.722 5.522 1.00 89.25 191 PHE A CA 1
ATOM 1580 C C . PHE A 1 191 ? -14.432 16.254 6.915 1.00 89.25 191 PHE A C 1
ATOM 1582 O O . PHE A 1 191 ? -15.024 15.341 7.490 1.00 89.25 191 PHE A O 1
ATOM 1589 N N . ASN A 1 192 ? -13.376 16.882 7.448 1.00 88.75 192 ASN A N 1
ATOM 1590 C CA . ASN A 1 192 ? -12.773 16.573 8.753 1.00 88.75 192 ASN A CA 1
ATOM 1591 C C . ASN A 1 192 ? -12.453 15.082 8.995 1.00 88.75 192 ASN A C 1
ATOM 1593 O O . ASN A 1 192 ? -12.457 14.630 10.140 1.00 88.75 192 ASN A O 1
ATOM 1597 N N . SER A 1 193 ? -12.173 14.317 7.937 1.00 93.62 193 SER A N 1
ATOM 1598 C CA . SER A 1 193 ? -11.781 12.911 8.055 1.00 93.62 193 SER A CA 1
ATOM 1599 C C . SER A 1 193 ? -10.262 12.742 8.043 1.00 93.62 193 SER A C 1
ATOM 1601 O O . SER A 1 193 ? -9.543 13.469 7.355 1.00 93.62 193 SER A O 1
ATOM 1603 N N . PHE A 1 194 ? -9.770 11.767 8.802 1.00 95.50 194 PHE A N 1
ATOM 1604 C CA . PHE A 1 194 ? -8.372 11.345 8.797 1.00 95.50 194 PHE A CA 1
ATOM 1605 C C . PHE A 1 194 ? -8.175 10.194 7.813 1.00 95.50 194 PHE A C 1
ATOM 1607 O O . PHE A 1 194 ? -8.975 9.262 7.771 1.00 95.50 194 PHE A O 1
ATOM 1614 N N . GLY A 1 195 ? -7.096 10.247 7.035 1.00 97.00 195 GLY A N 1
ATOM 1615 C CA . GLY A 1 195 ? -6.775 9.207 6.061 1.00 97.00 195 GLY A CA 1
ATOM 1616 C C . GLY A 1 195 ? -5.770 8.193 6.589 1.00 97.00 195 GLY A C 1
ATOM 1617 O O . GLY A 1 195 ? -4.790 8.564 7.241 1.00 97.00 195 GLY A O 1
ATOM 1618 N N . VAL A 1 196 ? -5.970 6.922 6.250 1.00 98.12 196 VAL A N 1
ATOM 1619 C CA . VAL A 1 196 ? -5.021 5.839 6.535 1.00 98.12 196 VAL A CA 1
ATOM 1620 C C . VAL A 1 196 ? -4.837 4.976 5.291 1.00 98.12 196 VAL A C 1
ATOM 1622 O O . VAL A 1 196 ? -5.816 4.557 4.684 1.00 98.12 196 VAL A O 1
ATOM 1625 N N . ILE A 1 197 ? -3.594 4.668 4.923 1.00 97.81 197 ILE A N 1
ATOM 1626 C CA . ILE A 1 197 ? -3.297 3.641 3.918 1.00 97.81 197 ILE A CA 1
ATOM 1627 C C . ILE A 1 197 ? -2.735 2.418 4.622 1.00 97.81 197 ILE A C 1
ATOM 1629 O O . ILE A 1 197 ? -1.707 2.506 5.291 1.00 97.81 197 ILE A O 1
ATOM 1633 N N . ILE A 1 198 ? -3.383 1.277 4.422 1.00 97.38 198 ILE A N 1
ATOM 1634 C CA . ILE A 1 198 ? -2.931 -0.035 4.872 1.00 97.38 198 ILE A CA 1
ATOM 1635 C C . ILE A 1 198 ? -2.394 -0.792 3.659 1.00 97.38 198 ILE A C 1
ATOM 1637 O O . ILE A 1 198 ? -3.090 -0.911 2.651 1.00 97.38 198 ILE A O 1
ATOM 1641 N N . SER A 1 199 ? -1.171 -1.319 3.735 1.00 95.06 199 SER A N 1
ATOM 1642 C CA . SER A 1 199 ? -0.576 -2.083 2.636 1.00 95.06 199 SER A CA 1
ATOM 1643 C C . SER A 1 199 ? 0.209 -3.305 3.102 1.00 95.06 199 SER A C 1
ATOM 1645 O O . SER A 1 199 ? 0.928 -3.263 4.097 1.00 95.06 199 SER A O 1
ATOM 1647 N N . THR A 1 200 ? 0.162 -4.379 2.306 1.00 93.88 200 THR A N 1
ATOM 1648 C CA . THR A 1 200 ? 1.062 -5.545 2.437 1.00 93.88 200 THR A CA 1
ATOM 1649 C C . THR A 1 200 ? 2.473 -5.286 1.887 1.00 93.88 200 THR A C 1
ATOM 1651 O O . THR A 1 200 ? 3.278 -6.213 1.773 1.00 93.88 200 THR A O 1
ATOM 1654 N N . SER A 1 201 ? 2.781 -4.047 1.499 1.00 88.12 201 SER A N 1
ATOM 1655 C CA . SER A 1 201 ? 4.074 -3.629 0.956 1.00 88.12 201 SER A CA 1
ATOM 1656 C C . SER A 1 201 ? 4.668 -2.430 1.701 1.00 88.12 201 SER A C 1
ATOM 1658 O O . SER A 1 201 ? 4.115 -1.937 2.685 1.00 88.12 201 SER A O 1
ATOM 1660 N N . HIS A 1 202 ? 5.841 -1.991 1.246 1.00 86.88 202 HIS A N 1
ATOM 1661 C CA . HIS A 1 202 ? 6.553 -0.837 1.787 1.00 86.88 202 HIS A CA 1
ATOM 1662 C C . HIS A 1 202 ? 6.050 0.475 1.184 1.00 86.88 202 HIS A C 1
ATOM 1664 O O . HIS A 1 202 ? 5.532 0.507 0.066 1.00 86.88 202 HIS A O 1
ATOM 1670 N N . PHE A 1 203 ? 6.266 1.574 1.904 1.00 87.25 203 PHE A N 1
ATOM 1671 C CA . PHE A 1 203 ? 6.053 2.923 1.394 1.00 87.25 203 PHE A CA 1
ATOM 1672 C C . PHE A 1 203 ? 7.370 3.534 0.930 1.00 87.25 203 PHE A C 1
ATOM 1674 O O . PHE A 1 203 ? 8.446 3.291 1.473 1.00 87.25 203 PHE A O 1
ATOM 1681 N N . THR A 1 204 ? 7.267 4.341 -0.110 1.00 85.69 204 THR A N 1
ATOM 1682 C CA . THR A 1 204 ? 8.398 5.056 -0.706 1.00 85.69 204 THR A CA 1
ATOM 1683 C C . THR A 1 204 ? 8.730 6.304 0.105 1.00 85.69 204 THR A C 1
ATOM 1685 O O . THR A 1 204 ? 7.860 6.829 0.803 1.00 85.69 204 THR A O 1
ATOM 1688 N N . SER A 1 205 ? 9.955 6.830 0.004 1.00 80.69 205 SER A N 1
ATOM 1689 C CA . SER A 1 205 ? 10.307 8.069 0.717 1.00 80.69 205 SER A CA 1
ATOM 1690 C C . SER A 1 205 ? 9.408 9.232 0.295 1.00 80.69 205 SER A C 1
ATOM 1692 O O . SER A 1 205 ? 8.990 10.027 1.133 1.00 80.69 205 SER A O 1
ATOM 1694 N N . SER A 1 206 ? 9.050 9.305 -0.992 1.00 81.56 206 SER A N 1
ATOM 1695 C CA . SER A 1 206 ? 8.098 10.296 -1.497 1.00 81.56 206 SER A CA 1
ATOM 1696 C C . SER A 1 206 ? 6.694 10.119 -0.922 1.00 81.56 206 SER A C 1
ATOM 1698 O O . SER A 1 206 ? 6.058 11.114 -0.584 1.00 81.56 206 SER A O 1
ATOM 1700 N N . ALA A 1 207 ? 6.219 8.881 -0.750 1.00 89.19 207 ALA A N 1
ATOM 1701 C CA . ALA A 1 207 ? 4.948 8.607 -0.079 1.00 89.19 207 ALA A CA 1
ATOM 1702 C C . ALA A 1 207 ? 4.963 9.071 1.380 1.00 89.19 207 ALA A C 1
ATOM 1704 O O . ALA A 1 207 ? 4.031 9.754 1.796 1.00 89.19 207 ALA A O 1
ATOM 1705 N N . ILE A 1 208 ? 6.023 8.759 2.130 1.00 90.31 208 ILE A N 1
ATOM 1706 C CA . ILE A 1 208 ? 6.177 9.165 3.536 1.00 90.31 208 ILE A CA 1
ATOM 1707 C C . ILE A 1 208 ? 6.225 10.694 3.656 1.00 90.31 208 ILE A C 1
ATOM 1709 O O . ILE A 1 208 ? 5.480 11.280 4.441 1.00 90.31 208 ILE A O 1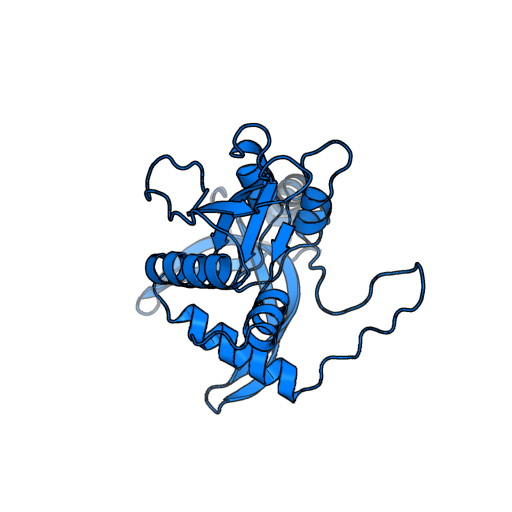
ATOM 1713 N N . ASN A 1 209 ? 7.044 11.355 2.833 1.00 87.25 209 ASN A N 1
ATOM 1714 C CA . ASN A 1 209 ? 7.146 12.816 2.817 1.00 87.25 209 ASN A CA 1
ATOM 1715 C C . ASN A 1 209 ? 5.820 13.479 2.431 1.00 87.25 209 ASN A C 1
ATOM 1717 O O . ASN A 1 209 ? 5.429 14.478 3.031 1.00 87.25 209 ASN A O 1
ATOM 1721 N N . GLU A 1 210 ? 5.109 12.927 1.444 1.00 91.19 210 GLU A N 1
ATOM 1722 C CA . GLU A 1 210 ? 3.787 13.421 1.072 1.00 91.19 210 GLU A CA 1
ATOM 1723 C C . GLU A 1 210 ? 2.818 13.259 2.246 1.00 91.19 210 GLU A C 1
ATOM 1725 O O . GLU A 1 210 ? 2.125 14.218 2.583 1.00 91.19 210 GLU A O 1
ATOM 1730 N N . SER A 1 211 ? 2.799 12.100 2.916 1.00 93.25 211 SER A N 1
ATOM 1731 C CA . SER A 1 211 ? 1.888 11.782 4.029 1.00 93.25 211 SER A CA 1
ATOM 1732 C C . SER A 1 211 ? 1.989 12.786 5.181 1.00 93.25 211 SER A C 1
ATOM 1734 O O . SER A 1 211 ? 0.954 13.170 5.729 1.00 93.25 211 SER A O 1
ATOM 1736 N N . GLN A 1 212 ? 3.197 13.295 5.445 1.00 91.62 212 GLN A N 1
ATOM 1737 C CA . GLN A 1 212 ? 3.514 14.266 6.502 1.00 91.62 212 GLN A CA 1
ATOM 1738 C C . GLN A 1 212 ? 3.703 15.710 5.999 1.00 91.62 212 GLN A C 1
ATOM 1740 O O . GLN A 1 212 ? 4.267 16.548 6.702 1.00 91.62 212 GLN A O 1
ATOM 1745 N N . GLY A 1 213 ? 3.273 16.023 4.773 1.00 87.25 213 GLY A N 1
ATOM 1746 C CA . GLY A 1 213 ? 3.515 17.332 4.166 1.00 87.25 213 GLY A CA 1
ATOM 1747 C C . GLY A 1 213 ? 2.953 18.504 4.983 1.00 87.25 213 GLY A C 1
ATOM 1748 O O . GLY A 1 213 ? 1.771 18.529 5.326 1.00 87.25 213 GLY A O 1
ATOM 1749 N N . THR A 1 214 ? 3.791 19.511 5.245 1.00 85.50 214 THR A N 1
ATOM 1750 C CA . THR A 1 214 ? 3.420 20.713 6.005 1.00 85.50 214 THR A CA 1
ATOM 1751 C C . THR A 1 214 ? 2.198 21.411 5.407 1.00 85.50 214 THR A C 1
ATOM 1753 O O . THR A 1 214 ? 2.158 21.694 4.210 1.00 85.50 214 THR A O 1
ATOM 1756 N N . GLY A 1 215 ? 1.208 21.718 6.250 1.00 87.44 215 GLY A N 1
ATOM 1757 C CA . GLY A 1 215 ? -0.019 22.412 5.843 1.00 87.44 215 GLY A CA 1
ATOM 1758 C C . GLY A 1 215 ? -1.042 21.535 5.112 1.00 87.44 215 GLY A C 1
ATOM 1759 O O . GLY A 1 215 ? -2.040 22.058 4.625 1.00 87.44 215 GLY A O 1
ATOM 1760 N N . LYS A 1 216 ? -0.818 20.218 5.034 1.00 90.25 216 LYS A N 1
ATOM 1761 C CA . LYS A 1 216 ? -1.754 19.257 4.442 1.00 90.25 216 LYS A CA 1
ATOM 1762 C C . LYS A 1 216 ? -2.352 18.346 5.521 1.00 90.25 216 LYS A C 1
ATOM 1764 O O . LYS A 1 216 ? -1.698 18.062 6.521 1.00 90.25 216 LYS A O 1
ATOM 1769 N N . THR A 1 217 ? -3.558 17.820 5.291 1.00 89.62 217 THR A N 1
ATOM 1770 C CA . THR A 1 217 ? -4.183 16.812 6.173 1.00 89.62 217 THR A CA 1
ATOM 1771 C C . THR A 1 217 ? -3.310 15.561 6.246 1.00 89.62 217 THR A C 1
ATOM 1773 O O . THR A 1 217 ? -3.075 14.977 5.188 1.00 89.62 217 THR A O 1
ATOM 1776 N N . PRO A 1 218 ? -2.809 15.142 7.418 1.00 91.56 218 PRO A N 1
ATOM 1777 C CA . PRO A 1 218 ? -1.887 14.016 7.517 1.00 91.56 218 PRO A CA 1
ATOM 1778 C C . PRO A 1 218 ? -2.547 12.706 7.073 1.00 91.56 218 PRO A C 1
ATOM 1780 O O . PRO A 1 218 ? -3.726 12.474 7.339 1.00 91.56 218 PRO A O 1
ATOM 1783 N N . ILE A 1 219 ? -1.762 11.848 6.419 1.00 96.62 219 ILE A N 1
ATOM 1784 C CA . ILE A 1 219 ? -2.166 10.484 6.056 1.00 96.62 219 ILE A CA 1
ATOM 1785 C C . ILE A 1 219 ? -1.289 9.506 6.831 1.00 96.62 219 ILE A C 1
ATOM 1787 O O . ILE A 1 219 ? -0.058 9.552 6.717 1.00 96.62 219 ILE A O 1
ATOM 1791 N N . ASN A 1 220 ? -1.913 8.628 7.615 1.00 96.94 220 ASN A N 1
ATOM 1792 C CA . ASN A 1 220 ? -1.195 7.571 8.314 1.00 96.94 220 ASN A CA 1
ATOM 1793 C C . ASN A 1 220 ? -0.866 6.428 7.347 1.00 96.94 220 ASN A C 1
ATOM 1795 O O . ASN A 1 220 ? -1.693 6.059 6.515 1.00 96.94 220 ASN A O 1
ATOM 1799 N N . LEU A 1 221 ? 0.333 5.866 7.457 1.00 96.12 221 LEU A N 1
ATOM 1800 C CA . LEU A 1 221 ? 0.802 4.783 6.597 1.00 96.12 221 LEU A CA 1
ATOM 1801 C C . LEU A 1 221 ? 1.063 3.558 7.470 1.00 96.12 221 LEU A C 1
ATOM 1803 O O . LEU A 1 221 ? 1.870 3.625 8.390 1.00 96.12 221 LEU A O 1
ATOM 1807 N N . VAL A 1 222 ? 0.373 2.458 7.182 1.00 96.25 222 VAL A N 1
ATOM 1808 C CA . VAL A 1 222 ? 0.483 1.186 7.902 1.00 96.25 222 VAL A CA 1
ATOM 1809 C C . VAL A 1 222 ? 1.002 0.147 6.918 1.00 96.25 222 VAL A C 1
ATOM 1811 O O . VAL A 1 222 ? 0.270 -0.331 6.048 1.00 96.25 222 VAL A O 1
ATOM 1814 N N . GLY A 1 223 ? 2.301 -0.135 6.990 1.00 94.19 223 GLY A N 1
ATOM 1815 C CA . GLY A 1 223 ? 2.960 -1.090 6.103 1.00 94.19 223 GLY A CA 1
ATOM 1816 C C . GLY A 1 223 ? 2.892 -2.514 6.637 1.00 94.19 223 GLY A C 1
ATOM 1817 O O . GLY A 1 223 ? 2.368 -2.777 7.716 1.00 94.19 223 GLY A O 1
ATOM 1818 N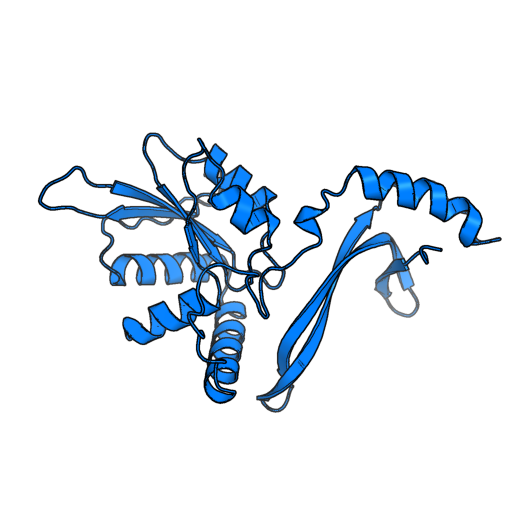 N . MET A 1 224 ? 3.512 -3.445 5.910 1.00 93.31 224 MET A N 1
ATOM 1819 C CA . MET A 1 224 ? 3.533 -4.862 6.296 1.00 93.31 224 MET A CA 1
ATOM 1820 C C . MET A 1 224 ? 4.131 -5.100 7.692 1.00 93.31 224 MET A C 1
ATOM 1822 O O . MET A 1 224 ? 3.657 -5.953 8.440 1.00 93.31 224 MET A O 1
ATOM 1826 N N . LYS A 1 225 ? 5.164 -4.333 8.060 1.00 90.56 225 LYS A N 1
ATOM 1827 C CA . LYS A 1 225 ? 5.774 -4.423 9.390 1.00 90.56 225 LYS A CA 1
ATOM 1828 C C . LYS A 1 225 ? 4.811 -3.943 10.478 1.00 90.56 225 LYS A C 1
ATOM 1830 O O . LYS A 1 225 ? 4.661 -4.625 11.482 1.00 90.56 225 LYS A O 1
ATOM 1835 N N . ASP A 1 226 ? 4.149 -2.809 10.261 1.00 93.31 226 ASP A N 1
ATOM 1836 C CA . ASP A 1 226 ? 3.194 -2.251 11.222 1.00 93.31 226 ASP A CA 1
ATOM 1837 C C . ASP A 1 226 ? 1.984 -3.179 11.380 1.00 93.31 226 ASP A C 1
ATOM 1839 O O . ASP A 1 226 ? 1.564 -3.456 12.496 1.00 93.31 226 ASP A O 1
ATOM 1843 N N . LEU A 1 227 ? 1.483 -3.746 10.274 1.00 94.56 227 LEU A N 1
ATOM 1844 C CA . LEU A 1 227 ? 0.436 -4.769 10.292 1.00 94.56 227 LEU A CA 1
ATOM 1845 C C . LEU A 1 227 ? 0.827 -5.988 11.128 1.00 94.56 227 LEU A C 1
ATOM 1847 O O . LEU A 1 227 ? 0.010 -6.473 11.906 1.00 94.56 227 LEU A O 1
ATOM 1851 N N . TYR A 1 228 ? 2.055 -6.487 10.972 1.00 94.62 228 TYR A N 1
ATOM 1852 C CA . TYR A 1 228 ? 2.544 -7.614 11.763 1.00 94.62 228 TYR A CA 1
ATOM 1853 C C . TYR A 1 228 ? 2.539 -7.300 13.263 1.00 94.62 228 TYR A C 1
ATOM 1855 O O . TYR A 1 228 ? 2.031 -8.108 14.039 1.00 94.62 228 TYR A O 1
ATOM 1863 N N . GLU A 1 229 ? 3.047 -6.131 13.664 1.00 93.19 229 GLU A N 1
ATOM 1864 C CA . GLU A 1 229 ? 3.038 -5.727 15.075 1.00 93.19 229 GLU A CA 1
ATOM 1865 C C . GLU A 1 229 ? 1.608 -5.542 15.592 1.00 93.19 229 GLU A C 1
ATOM 1867 O O . GLU A 1 229 ? 1.279 -6.086 16.639 1.00 93.19 229 GLU A O 1
ATOM 1872 N N . ILE A 1 230 ? 0.716 -4.897 14.831 1.00 94.56 230 ILE A N 1
ATOM 1873 C CA . ILE A 1 230 ? -0.695 -4.728 15.216 1.00 94.56 230 ILE A CA 1
ATOM 1874 C C . ILE A 1 230 ? -1.370 -6.089 15.425 1.00 94.56 230 ILE A C 1
ATOM 1876 O O . ILE A 1 230 ? -2.008 -6.305 16.454 1.00 94.56 230 ILE A O 1
ATOM 1880 N N . ILE A 1 231 ? -1.229 -7.028 14.483 1.00 95.06 231 ILE A N 1
ATOM 1881 C CA . ILE A 1 231 ? -1.823 -8.374 14.586 1.00 95.06 231 ILE A CA 1
ATOM 1882 C C . ILE A 1 231 ? -1.267 -9.116 15.808 1.00 95.06 231 ILE A C 1
ATOM 1884 O O . ILE A 1 231 ? -2.019 -9.769 16.534 1.00 95.06 231 ILE A O 1
ATOM 1888 N N . LYS A 1 232 ? 0.040 -8.992 16.053 1.00 93.44 232 LYS A N 1
ATOM 1889 C CA . LYS A 1 232 ? 0.721 -9.622 17.183 1.00 93.44 232 LYS A CA 1
ATOM 1890 C C . LYS A 1 232 ? 0.294 -9.026 18.525 1.00 93.44 232 LYS A C 1
ATOM 1892 O O . LYS A 1 232 ? -0.005 -9.780 19.439 1.00 93.44 232 LYS A O 1
ATOM 1897 N N . GLU A 1 233 ? 0.247 -7.704 18.658 1.00 93.38 233 GLU A N 1
ATOM 1898 C CA . GLU A 1 233 ? -0.136 -7.010 19.897 1.00 93.38 233 GLU A CA 1
ATOM 1899 C C . GLU A 1 233 ? -1.608 -7.231 20.252 1.00 93.38 233 GLU A C 1
ATOM 1901 O O . GLU A 1 233 ? -1.964 -7.356 21.424 1.00 93.38 233 GLU A O 1
ATOM 1906 N N . THR A 1 234 ? -2.468 -7.310 19.238 1.00 93.00 234 THR A N 1
ATOM 1907 C CA . THR A 1 234 ? -3.905 -7.545 19.418 1.00 93.00 234 THR A CA 1
ATOM 1908 C C . THR A 1 234 ? -4.259 -9.024 19.595 1.00 93.00 234 THR A C 1
ATOM 1910 O O . THR A 1 234 ? -5.392 -9.336 19.965 1.00 93.00 234 THR A O 1
ATOM 1913 N N . ASN A 1 235 ? -3.321 -9.951 19.358 1.00 93.00 235 ASN A N 1
ATOM 1914 C CA . ASN A 1 235 ? -3.595 -11.386 19.225 1.00 93.00 235 ASN A CA 1
ATOM 1915 C C . ASN A 1 235 ? -4.748 -11.673 18.239 1.00 93.00 235 ASN A C 1
ATOM 1917 O O . ASN A 1 235 ? -5.574 -12.561 18.471 1.00 93.00 235 ASN A O 1
ATOM 1921 N N . PHE A 1 236 ? -4.836 -10.902 17.153 1.00 93.38 236 PHE A N 1
ATOM 1922 C CA . PHE A 1 236 ? -5.896 -11.060 16.164 1.00 93.38 236 PHE A CA 1
ATOM 1923 C C . PHE A 1 236 ? -5.716 -12.363 15.374 1.00 93.38 236 PHE A C 1
ATOM 1925 O O . PHE A 1 236 ? -4.635 -12.651 14.855 1.00 93.38 236 PHE A O 1
ATOM 1932 N N . ALA A 1 237 ? -6.786 -13.150 15.267 1.00 89.56 237 ALA A N 1
ATOM 1933 C CA . ALA A 1 237 ? -6.793 -14.384 14.489 1.00 89.56 237 ALA A CA 1
ATOM 1934 C C . ALA A 1 237 ? -7.129 -14.087 13.019 1.00 89.56 237 ALA A C 1
ATOM 1936 O O . ALA A 1 237 ? -8.187 -13.528 12.725 1.00 89.56 237 ALA A O 1
ATOM 1937 N N . LEU A 1 238 ? -6.213 -14.465 12.123 1.00 82.88 238 LEU A N 1
ATOM 1938 C CA . LEU A 1 238 ? -6.325 -14.300 10.669 1.00 82.88 238 LEU A CA 1
ATOM 1939 C C . LEU A 1 238 ? -7.195 -15.370 10.009 1.00 82.88 238 LEU A C 1
ATOM 1941 O O . LEU A 1 238 ? -7.135 -16.538 10.459 1.00 82.88 238 LEU A O 1
#

pLDDT: mean 83.59, std 15.28, range [30.52, 98.12]

Radius of gyration: 20.92 Å; chains: 1; bounding box: 46×47×62 Å

Sequence (238 aa):
KPVPILGFLKEGVNQYKFIGFLFLLRNYQDYQLDNQGNLRAVWLFEFQIFSDIPPLKIGNFNDPFLPFYNQFKKEILPEDTIIDSLFPKKKQDEIILPKLDEETIKSIETLKKNLLTINPYEFEVLMSKLIEYTGFVNVEVTKKSGDDGIDVNAFLKHRFSLDLSYQFQVKRWKHSVGRKEVANLRGSLGFNSFGVIISTSHFTSSAINESQGTGKTPINLVGMKDLYEIIKETNFAL